Protein AF-A0A2D4P2Q5-F1 (afdb_monomer_lite)

pLDDT: mean 85.0, std 12.97, range [46.69, 97.06]

Foldseek 3Di:
DLVLLQVQVVVQVVQVPPPPDPDGQWWKWKAAPVVRDIDIDSPPDQDDDVDDPPDDRDPLVQLVRRIAIGGSPQDPVCVPVPPAAKDFQKAFFAQDPVVRDGHGPDDPPDPPKDKDQDPDQLVLQSVQLVFFQDQADPVVRDGHCCVRQTQFKWKAAPRSMIITDRDDGDDIDGHNGMIIYGSRYRSDNPSD

Secondary structure (DSSP, 8-state):
-HHHHHHHHHHHHHHHT-TT-SSPPP-EEEEETTT--EEEES----------TT----THHHHHTTEEEEES---TTHHHHS--S-EEEEEEEEEETTTTEEEE--TTT-TT-EEEE-SSHHHHHHHHHHTS--SEETTTTEE---TT-SS-EEEE-TTSEEEEESSPP-EEEEEEEEEEEESSS-S-TT--

Sequence (192 aa):
IYGCAEFGKELEKKNCNNERETKCVKFSFIYNLKTKLCFLLSPSFQLNQTKPENFDYQLANFRENSFVFGSTNIAKDWEKICPMKPIKGAEFGRWNKTTHKCDIMDFEEISGMFRYRVDDRSRCGIRLLDLSAEDYDYQSNKTLSSNGIGNNWANYDSYTRCAIYKSKPDCLFYVKNGYAYTSIGIADPEIY

InterPro domains:
  IPR003298 Apical membrane antigen 1 [PF02430] (18-145)

Radius of gyration: 18.69 Å; chains: 1; bounding box: 49×39×51 Å

Organism: Micrurus surinamensis (NCBI:txid129470)

Structure (mmCIF, N/CA/C/O backbone):
data_AF-A0A2D4P2Q5-F1
#
_entry.id   AF-A0A2D4P2Q5-F1
#
loop_
_atom_site.group_PDB
_atom_site.id
_atom_site.type_symbol
_atom_site.label_atom_id
_atom_site.label_alt_id
_atom_site.label_comp_id
_atom_site.label_asym_id
_atom_site.label_entity_id
_atom_site.label_seq_id
_atom_site.pdbx_PDB_ins_code
_atom_site.Cartn_x
_atom_site.Cartn_y
_atom_site.Cartn_z
_atom_site.occupancy
_atom_site.B_iso_or_equiv
_atom_site.auth_seq_id
_atom_site.auth_comp_id
_atom_site.auth_asym_id
_atom_site.auth_atom_id
_atom_site.pdbx_PDB_model_num
ATOM 1 N N . ILE A 1 1 ? -1.696 -6.399 -14.105 1.00 93.31 1 ILE A N 1
A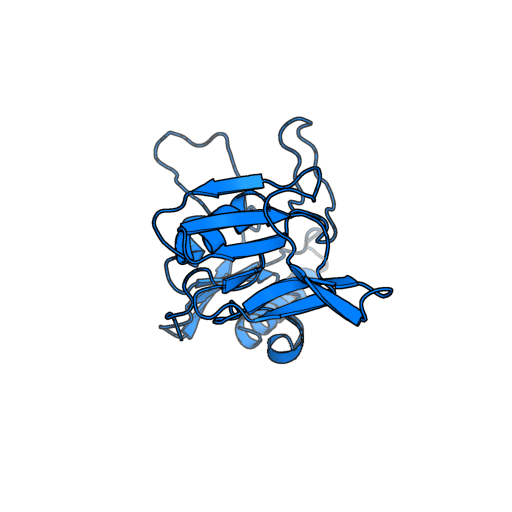TOM 2 C CA . ILE A 1 1 ? -0.566 -6.222 -13.156 1.00 93.31 1 ILE A CA 1
ATOM 3 C C . ILE A 1 1 ? 0.466 -7.329 -13.331 1.00 93.31 1 ILE A C 1
ATOM 5 O O . ILE A 1 1 ? 1.496 -7.027 -13.911 1.00 93.31 1 ILE A O 1
ATOM 9 N N . TYR A 1 2 ? 0.199 -8.587 -12.945 1.00 96.75 2 TYR A N 1
ATOM 10 C CA . TYR A 1 2 ? 1.209 -9.657 -13.050 1.00 96.75 2 TYR A CA 1
ATOM 11 C C . TYR A 1 2 ? 1.814 -9.805 -14.454 1.00 96.75 2 TYR A C 1
ATOM 13 O O . TYR A 1 2 ? 3.028 -9.777 -14.577 1.00 96.75 2 TYR A O 1
ATOM 21 N N . GLY A 1 3 ? 0.999 -9.827 -15.515 1.00 97.06 3 GLY A N 1
ATOM 22 C CA . GLY A 1 3 ? 1.526 -9.896 -16.888 1.00 97.06 3 GLY A CA 1
ATOM 23 C C . GLY A 1 3 ? 2.451 -8.727 -17.274 1.00 97.06 3 GLY A C 1
ATOM 24 O O . GLY A 1 3 ? 3.372 -8.908 -18.058 1.00 97.06 3 GLY A O 1
ATOM 25 N N . CYS A 1 4 ? 2.266 -7.540 -16.684 1.00 96.06 4 CYS A N 1
ATOM 26 C CA . CYS A 1 4 ? 3.162 -6.394 -16.886 1.00 96.06 4 CYS A CA 1
ATOM 27 C C . CYS A 1 4 ? 4.514 -6.618 -16.186 1.00 96.06 4 CYS A C 1
ATOM 29 O O . CYS A 1 4 ? 5.570 -6.390 -16.775 1.00 96.06 4 CYS A O 1
ATOM 31 N N . ALA A 1 5 ? 4.481 -7.136 -14.953 1.00 96.50 5 ALA A N 1
ATOM 32 C CA . ALA A 1 5 ? 5.678 -7.514 -14.207 1.00 96.50 5 ALA A CA 1
ATOM 33 C C . ALA A 1 5 ? 6.444 -8.660 -14.894 1.00 96.50 5 ALA A C 1
ATOM 35 O O . ALA A 1 5 ? 7.661 -8.579 -15.041 1.00 96.50 5 ALA A O 1
ATOM 36 N N . GLU A 1 6 ? 5.728 -9.690 -15.356 1.00 96.62 6 GLU A N 1
ATOM 37 C CA . GLU A 1 6 ? 6.274 -10.840 -16.083 1.00 96.62 6 GLU A CA 1
ATOM 38 C C . GLU A 1 6 ? 6.935 -10.401 -17.392 1.00 96.62 6 GLU A C 1
ATOM 40 O O . GLU A 1 6 ? 8.084 -10.756 -17.642 1.00 96.62 6 GLU A O 1
ATOM 45 N N . PHE A 1 7 ? 6.273 -9.547 -18.178 1.00 95.06 7 PHE A N 1
ATOM 46 C CA . PHE A 1 7 ? 6.853 -8.996 -19.402 1.00 95.06 7 PHE A CA 1
ATOM 47 C C . PHE A 1 7 ? 8.169 -8.251 -19.132 1.00 95.06 7 PHE A C 1
ATOM 49 O O . PHE A 1 7 ? 9.172 -8.509 -19.799 1.00 95.06 7 PHE A O 1
ATOM 56 N N . GLY A 1 8 ? 8.207 -7.387 -18.110 1.00 93.69 8 GLY A N 1
ATOM 57 C CA . GLY A 1 8 ? 9.445 -6.723 -17.696 1.00 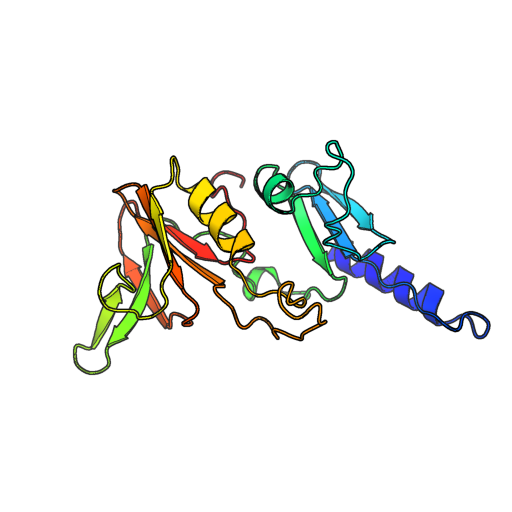93.69 8 GLY A CA 1
ATOM 58 C C . GLY A 1 8 ? 10.525 -7.716 -17.258 1.00 93.69 8 GLY A C 1
ATOM 59 O O . GLY A 1 8 ? 11.681 -7.579 -17.655 1.00 93.69 8 GLY A O 1
ATOM 60 N N . LYS A 1 9 ? 10.154 -8.763 -16.510 1.00 92.56 9 LYS A N 1
ATOM 61 C CA . LYS A 1 9 ? 11.079 -9.811 -16.055 1.00 92.56 9 LYS A CA 1
ATOM 62 C C . LYS A 1 9 ? 11.712 -10.579 -17.214 1.00 92.56 9 LYS A C 1
ATOM 64 O O . LYS A 1 9 ? 12.902 -10.888 -17.159 1.00 92.56 9 LYS A O 1
ATOM 69 N N . GLU A 1 10 ? 10.949 -10.870 -18.263 1.00 92.31 10 GLU A N 1
ATOM 70 C CA . GLU A 1 10 ? 11.466 -11.525 -19.467 1.00 92.31 10 GLU A CA 1
ATOM 71 C C . GLU A 1 10 ? 12.462 -10.639 -20.230 1.00 92.31 10 GLU A C 1
ATOM 73 O O . GLU A 1 10 ? 13.455 -11.144 -20.757 1.00 92.31 10 GLU A O 1
ATOM 78 N N . LEU A 1 11 ? 12.261 -9.316 -20.249 1.00 90.31 11 LEU A N 1
ATOM 79 C CA . LEU A 1 11 ? 13.240 -8.390 -20.828 1.00 90.31 11 LEU A CA 1
ATOM 80 C C . LEU A 1 11 ? 14.533 -8.319 -20.006 1.00 90.31 11 LEU A C 1
ATOM 82 O O . LEU A 1 11 ? 15.614 -8.317 -20.595 1.00 90.31 11 LEU A O 1
ATOM 86 N N . GLU A 1 12 ? 14.445 -8.333 -18.669 1.00 89.00 12 GLU A N 1
ATOM 87 C CA . GLU A 1 12 ? 15.632 -8.426 -17.801 1.00 89.00 12 GLU A CA 1
ATOM 88 C C . GLU A 1 12 ? 16.446 -9.691 -18.092 1.00 89.00 12 GLU A C 1
ATOM 90 O O . GLU A 1 12 ? 17.666 -9.646 -18.166 1.00 89.00 12 GLU A O 1
ATOM 95 N N . LYS A 1 13 ? 15.795 -10.845 -18.283 1.00 87.00 13 LYS A N 1
ATOM 96 C CA . LYS A 1 13 ? 16.516 -12.090 -18.600 1.00 87.00 13 LYS A CA 1
ATOM 97 C C . LYS A 1 13 ? 17.302 -11.969 -19.905 1.00 87.00 13 LYS A C 1
ATOM 99 O O . LYS A 1 13 ? 18.427 -12.447 -19.988 1.00 87.00 13 LYS A O 1
ATOM 104 N N . LYS A 1 14 ? 16.721 -11.324 -20.919 1.00 84.62 14 LYS A N 1
ATOM 105 C CA . LYS A 1 14 ? 17.364 -11.150 -22.228 1.00 84.62 14 LYS A CA 1
ATOM 106 C C . LYS A 1 14 ? 18.558 -10.199 -22.171 1.00 84.62 14 LYS A C 1
ATOM 108 O O . LYS A 1 14 ? 19.570 -10.498 -22.793 1.00 84.62 14 LYS A O 1
ATOM 113 N N . ASN A 1 15 ? 18.459 -9.092 -21.431 1.00 79.94 15 ASN A N 1
ATOM 114 C CA . ASN A 1 15 ? 19.568 -8.137 -21.318 1.00 79.94 15 ASN A CA 1
ATOM 115 C C . ASN A 1 15 ? 20.702 -8.647 -20.406 1.00 79.94 15 ASN A C 1
ATOM 117 O O . ASN A 1 15 ? 21.868 -8.410 -20.687 1.00 79.94 15 ASN A O 1
ATOM 121 N N . CYS A 1 16 ? 20.384 -9.445 -19.383 1.00 73.44 16 CYS A N 1
ATOM 122 C CA . CYS A 1 16 ? 21.373 -10.025 -18.473 1.00 73.44 16 CYS A CA 1
ATOM 123 C C . CYS A 1 16 ? 22.209 -11.164 -19.076 1.00 73.44 16 CYS A C 1
ATOM 125 O O . CYS A 1 16 ? 23.210 -11.552 -18.480 1.00 73.44 16 CYS A O 1
ATOM 127 N N . ASN A 1 17 ? 21.795 -11.729 -20.213 1.00 63.69 17 ASN A N 1
ATOM 128 C CA . ASN A 1 17 ? 22.431 -12.901 -20.822 1.00 63.69 17 ASN A CA 1
ATOM 129 C C . ASN A 1 17 ? 23.464 -12.549 -21.906 1.00 63.69 17 ASN A C 1
ATOM 131 O O . ASN A 1 17 ? 24.026 -13.448 -22.529 1.00 63.69 17 ASN A O 1
ATOM 135 N N . ASN A 1 18 ? 23.732 -11.263 -22.144 1.00 60.22 18 ASN A N 1
ATOM 136 C CA . ASN A 1 18 ? 24.793 -10.845 -23.052 1.00 60.22 18 ASN A CA 1
ATOM 137 C C . ASN A 1 18 ? 26.123 -10.793 -22.292 1.00 60.22 18 ASN A C 1
ATOM 139 O O . ASN A 1 18 ? 26.359 -9.870 -21.520 1.00 60.22 18 ASN A O 1
ATOM 143 N N . GLU A 1 19 ? 27.036 -11.727 -22.576 1.00 55.25 19 GLU A N 1
ATOM 144 C CA . GLU A 1 19 ? 28.400 -11.816 -22.005 1.00 55.25 19 GLU A CA 1
ATOM 145 C C . GLU A 1 19 ? 29.250 -10.531 -22.157 1.00 55.25 19 GLU A C 1
ATOM 147 O O . GLU A 1 19 ? 30.336 -10.420 -21.592 1.00 55.25 19 GLU A O 1
ATOM 152 N N . ARG A 1 20 ? 28.767 -9.545 -22.925 1.00 56.88 20 ARG A N 1
ATOM 153 C CA . ARG A 1 20 ? 29.406 -8.242 -23.164 1.00 56.88 20 ARG A CA 1
ATOM 154 C C . ARG A 1 20 ? 28.879 -7.111 -22.274 1.00 56.88 20 ARG A C 1
ATOM 156 O O . ARG A 1 20 ? 29.528 -6.070 -22.203 1.00 56.88 20 ARG A O 1
ATOM 163 N N . GLU A 1 21 ? 27.737 -7.278 -21.607 1.00 56.12 21 GLU A N 1
ATOM 164 C CA . GLU A 1 21 ? 27.143 -6.247 -20.750 1.00 56.12 21 GLU A CA 1
ATOM 165 C C . GLU A 1 21 ? 27.419 -6.552 -19.275 1.00 56.12 21 GLU A C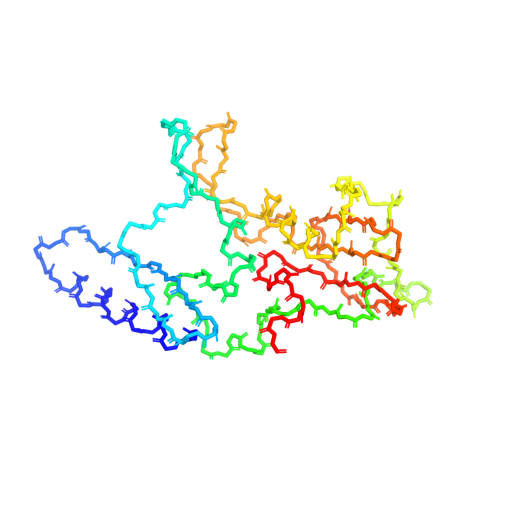 1
ATOM 167 O O . GLU A 1 21 ? 26.842 -7.447 -18.669 1.00 56.12 21 GLU A O 1
ATOM 172 N N . THR A 1 22 ? 28.291 -5.761 -18.652 1.00 54.66 22 THR A N 1
ATOM 173 C CA . THR A 1 22 ? 28.625 -5.881 -17.221 1.00 54.66 22 THR A CA 1
ATOM 174 C C . THR A 1 22 ? 27.498 -5.423 -16.284 1.00 54.66 22 THR A C 1
ATOM 176 O O . THR A 1 22 ? 27.665 -5.466 -15.064 1.00 54.66 22 THR A O 1
ATOM 179 N N . LYS A 1 23 ? 26.350 -4.964 -16.813 1.00 64.94 23 LYS A N 1
ATOM 180 C CA . LYS A 1 23 ? 25.231 -4.425 -16.025 1.00 64.94 23 LYS A CA 1
ATOM 181 C C . LYS A 1 23 ? 23.870 -4.810 -16.608 1.00 64.94 23 LYS A C 1
ATOM 183 O O . LYS A 1 23 ? 23.432 -4.258 -17.608 1.00 64.94 23 LYS A O 1
ATOM 188 N N . CYS A 1 24 ? 23.168 -5.681 -15.892 1.00 76.94 24 CYS A N 1
ATOM 189 C CA . CYS A 1 24 ? 21.746 -5.948 -16.079 1.00 76.94 24 CYS A CA 1
ATOM 190 C C . CYS A 1 24 ? 20.897 -4.685 -15.882 1.00 76.94 24 CYS A C 1
ATOM 192 O O . CYS A 1 24 ? 20.903 -4.107 -14.790 1.00 76.94 24 CYS A O 1
ATOM 194 N N . VAL A 1 25 ? 20.086 -4.313 -16.874 1.00 82.56 25 VAL A N 1
ATOM 195 C CA . VAL A 1 25 ? 19.057 -3.281 -16.677 1.00 82.56 25 VAL A CA 1
ATOM 196 C C . VAL A 1 25 ? 17.852 -3.921 -15.995 1.00 82.56 25 VAL A C 1
ATOM 198 O O . VAL A 1 25 ? 17.239 -4.844 -16.533 1.00 82.56 25 VAL A O 1
ATOM 201 N N . LYS A 1 26 ? 17.523 -3.432 -14.798 1.00 86.75 26 LYS A N 1
ATOM 202 C CA . LYS A 1 26 ? 16.309 -3.795 -14.062 1.00 86.75 26 LYS A CA 1
ATOM 203 C C . LYS A 1 26 ? 15.177 -2.857 -14.434 1.00 86.75 26 LYS A C 1
ATOM 205 O O . LYS A 1 26 ? 15.388 -1.651 -14.519 1.00 86.75 26 LYS A O 1
ATOM 210 N N . PHE A 1 27 ? 13.988 -3.416 -14.616 1.00 91.19 27 PHE A N 1
ATOM 211 C CA . PHE A 1 27 ? 12.805 -2.634 -14.942 1.00 91.19 27 PHE A CA 1
ATOM 212 C C . PHE A 1 27 ? 11.906 -2.495 -13.713 1.00 91.19 27 PHE A C 1
ATOM 214 O O . PHE A 1 27 ? 11.768 -3.404 -12.891 1.00 91.19 27 PHE A O 1
ATOM 221 N N . SER A 1 28 ? 11.254 -1.347 -13.607 1.00 93.00 28 SER A N 1
ATOM 222 C CA . SER A 1 28 ? 10.001 -1.203 -12.868 1.00 93.00 28 SER A CA 1
ATOM 223 C C . SER A 1 28 ? 8.867 -1.000 -13.865 1.00 93.00 28 SER A C 1
ATOM 225 O O . SER A 1 28 ? 9.093 -0.883 -15.073 1.00 93.00 28 SER A O 1
ATOM 227 N N . PHE A 1 29 ? 7.630 -1.004 -13.387 1.00 93.06 29 PHE A N 1
ATOM 228 C CA . PHE A 1 29 ? 6.483 -0.778 -14.245 1.00 93.06 29 PHE A CA 1
ATOM 229 C C . PHE A 1 29 ? 5.465 0.157 -13.610 1.00 93.06 29 PHE A C 1
ATOM 231 O O . PHE A 1 29 ? 5.328 0.237 -12.388 1.00 93.06 29 PHE A O 1
ATOM 238 N N . ILE A 1 30 ? 4.709 0.815 -14.482 1.00 92.12 30 ILE A N 1
ATOM 239 C CA . ILE A 1 30 ? 3.461 1.492 -14.163 1.00 92.12 30 ILE A CA 1
ATOM 240 C C . ILE A 1 30 ? 2.358 0.808 -14.965 1.00 92.12 30 ILE A C 1
ATOM 242 O O . ILE A 1 30 ? 2.458 0.646 -16.179 1.00 92.12 30 ILE A O 1
ATOM 246 N N . TYR A 1 31 ? 1.292 0.399 -14.292 1.00 91.81 31 TYR A N 1
ATOM 247 C CA . TYR A 1 31 ? 0.130 -0.224 -14.910 1.00 91.81 31 TYR A CA 1
ATOM 248 C C . TYR A 1 31 ? -1.110 0.625 -14.664 1.00 91.81 31 TYR A C 1
ATOM 250 O O . TYR A 1 31 ? -1.456 0.896 -13.517 1.00 91.81 31 TYR A O 1
ATOM 258 N N . ASN A 1 32 ? -1.802 1.029 -15.726 1.00 89.69 32 ASN A N 1
ATOM 259 C CA . ASN A 1 32 ? -3.056 1.762 -15.603 1.00 89.69 32 ASN A CA 1
ATOM 260 C C . ASN A 1 32 ? -4.227 0.778 -15.450 1.00 89.69 32 ASN A C 1
ATOM 262 O O . ASN A 1 32 ? -4.508 -0.021 -16.348 1.00 89.69 32 ASN A O 1
ATOM 266 N N . LEU A 1 33 ? -4.936 0.839 -14.320 1.00 86.19 33 LEU A N 1
ATOM 267 C CA . LEU A 1 33 ? -6.052 -0.063 -14.025 1.00 86.19 33 LEU A CA 1
ATOM 268 C C . LEU A 1 33 ? -7.252 0.139 -14.958 1.00 86.19 33 LEU A C 1
ATOM 270 O O . LEU A 1 33 ? -7.978 -0.829 -15.193 1.00 86.19 33 LEU A O 1
ATOM 274 N N . LYS A 1 34 ? -7.452 1.346 -15.501 1.00 86.56 34 LYS A N 1
ATOM 275 C CA . LYS A 1 34 ? -8.575 1.697 -16.384 1.00 86.56 34 LYS A CA 1
ATOM 276 C C . LYS A 1 34 ? -8.298 1.294 -17.831 1.00 86.56 34 LYS A C 1
ATOM 278 O O . LYS A 1 34 ? -9.041 0.496 -18.391 1.00 86.56 34 LYS A O 1
ATOM 283 N N . THR A 1 35 ? -7.203 1.782 -18.416 1.00 90.69 35 THR A N 1
ATOM 284 C CA . THR A 1 35 ? -6.860 1.542 -19.833 1.00 90.69 35 THR A CA 1
ATOM 285 C C . THR A 1 35 ? -6.191 0.194 -20.081 1.00 90.69 35 THR A C 1
ATOM 287 O O . THR A 1 35 ? -6.045 -0.210 -21.230 1.00 90.69 35 THR A O 1
ATOM 290 N N . LYS A 1 36 ? -5.772 -0.504 -19.015 1.00 91.94 36 LYS A N 1
ATOM 291 C CA . LYS A 1 36 ? -5.027 -1.774 -19.071 1.00 91.94 36 LYS A CA 1
ATOM 292 C C . LYS A 1 36 ? -3.666 -1.661 -19.773 1.00 91.94 36 LYS A C 1
ATOM 294 O O . LYS A 1 36 ? -3.077 -2.674 -20.143 1.00 91.94 36 LYS A O 1
ATOM 299 N N . LEU A 1 37 ? -3.142 -0.441 -19.917 1.00 93.81 37 LEU A N 1
ATOM 300 C CA . LEU A 1 37 ? -1.816 -0.192 -20.477 1.00 93.81 37 LEU A CA 1
ATOM 301 C C . LEU A 1 37 ? -0.717 -0.463 -19.442 1.00 93.81 37 LEU A C 1
ATOM 303 O O . LEU A 1 37 ? -0.829 -0.087 -18.272 1.00 93.81 37 LEU A O 1
ATOM 307 N N . CYS A 1 38 ? 0.351 -1.107 -19.907 1.00 94.81 38 CYS A N 1
ATOM 308 C CA . CYS A 1 38 ? 1.563 -1.413 -19.156 1.00 94.81 38 CYS A CA 1
ATOM 309 C C . CYS A 1 38 ? 2.716 -0.568 -19.698 1.00 94.81 38 CYS A C 1
ATOM 311 O O . CYS A 1 38 ? 3.017 -0.622 -20.889 1.00 94.81 38 CYS A O 1
ATOM 313 N N . PHE A 1 39 ? 3.371 0.178 -18.817 1.00 92.88 39 PHE A N 1
ATOM 314 C CA . PHE A 1 39 ? 4.549 0.975 -19.124 1.00 92.88 39 PHE A CA 1
ATOM 315 C C . PHE A 1 39 ? 5.729 0.397 -18.356 1.00 92.88 39 PHE A C 1
ATOM 317 O O . PHE A 1 39 ? 5.675 0.300 -17.131 1.00 92.88 39 PHE A O 1
ATOM 324 N N . LEU A 1 40 ? 6.789 0.017 -19.065 1.00 93.25 40 LEU A N 1
ATOM 325 C CA . LEU A 1 40 ? 8.048 -0.380 -18.444 1.00 93.25 40 LEU A CA 1
ATOM 326 C C . LEU A 1 40 ? 8.964 0.831 -18.318 1.00 93.25 40 LEU A C 1
ATOM 328 O O . LEU A 1 40 ? 9.120 1.606 -19.260 1.00 93.25 40 LEU A O 1
ATOM 332 N N . LEU A 1 41 ? 9.587 0.968 -17.156 1.00 89.94 41 LEU A N 1
ATOM 333 C CA . LEU A 1 41 ? 10.499 2.055 -16.846 1.00 89.94 41 LEU A CA 1
ATOM 334 C C . LEU A 1 41 ? 11.916 1.496 -16.799 1.00 89.94 41 LEU A C 1
ATOM 336 O O . LEU A 1 41 ? 12.237 0.651 -15.963 1.00 89.94 41 LEU A O 1
ATOM 340 N N . SER A 1 42 ? 12.754 1.961 -17.725 1.00 80.81 42 SER A N 1
ATOM 341 C CA . SER A 1 42 ? 14.184 1.651 -17.737 1.00 80.81 42 SER A CA 1
ATOM 342 C C . SER A 1 42 ? 14.965 2.400 -16.649 1.00 80.81 42 SER A C 1
ATOM 344 O O . SER A 1 42 ? 15.807 1.764 -16.017 1.00 80.81 42 SER A O 1
ATOM 346 N N . PRO A 1 43 ? 14.732 3.702 -16.377 1.00 81.19 43 PRO A N 1
ATOM 347 C CA . PRO A 1 43 ? 15.240 4.298 -15.152 1.00 81.19 43 PRO A CA 1
ATOM 348 C C . PRO A 1 43 ? 14.384 3.822 -13.976 1.00 81.19 43 PRO A C 1
ATOM 350 O O . PRO A 1 43 ? 13.198 4.129 -13.888 1.00 81.19 43 PRO A O 1
ATOM 353 N N . SER A 1 44 ? 15.000 3.095 -13.046 1.00 79.44 44 SER A N 1
ATOM 354 C CA . SER A 1 44 ? 14.351 2.641 -11.811 1.00 79.44 44 SER A CA 1
ATOM 355 C C . SER A 1 44 ? 14.465 3.652 -10.661 1.00 79.44 44 SER A C 1
ATOM 357 O O . SER A 1 44 ? 14.115 3.330 -9.525 1.00 79.44 44 SER A O 1
ATOM 359 N N . PHE A 1 45 ? 14.981 4.857 -10.931 1.00 80.12 45 PHE A N 1
ATOM 360 C CA . PHE A 1 45 ? 15.073 5.940 -9.953 1.00 80.12 45 PHE A CA 1
ATOM 361 C C . PHE A 1 45 ? 13.671 6.441 -9.600 1.00 80.12 45 PHE A C 1
ATOM 363 O O . PHE A 1 45 ? 12.890 6.786 -10.481 1.00 80.12 45 PHE A O 1
ATOM 370 N N . GLN A 1 46 ? 13.357 6.478 -8.308 1.00 79.81 46 GLN A N 1
ATOM 371 C CA . GLN A 1 46 ? 12.030 6.865 -7.813 1.00 79.81 46 GLN A CA 1
ATOM 372 C C . GLN A 1 46 ? 12.015 8.270 -7.207 1.00 79.81 46 GLN A C 1
ATOM 374 O O . GLN A 1 46 ? 10.970 8.912 -7.161 1.00 79.81 46 GLN A O 1
ATOM 379 N N . LEU A 1 47 ? 13.178 8.761 -6.780 1.00 75.88 47 LEU A N 1
ATOM 380 C CA . LEU A 1 47 ? 13.334 10.047 -6.124 1.00 75.88 47 LEU A CA 1
ATOM 381 C C . LEU A 1 47 ? 14.600 10.734 -6.639 1.00 75.88 47 LEU A C 1
ATOM 383 O O . LEU A 1 47 ? 15.671 10.135 -6.689 1.00 75.88 47 LEU A O 1
ATOM 387 N N . ASN A 1 48 ? 14.460 12.003 -7.006 1.00 71.69 48 ASN A N 1
ATOM 388 C CA . ASN A 1 48 ? 15.564 12.920 -7.252 1.00 71.69 48 ASN A CA 1
ATOM 389 C C . ASN A 1 48 ? 15.130 14.288 -6.715 1.00 71.69 48 ASN A C 1
ATOM 391 O O . ASN A 1 48 ? 14.099 14.797 -7.152 1.00 71.69 48 ASN A O 1
ATOM 395 N N . GLN A 1 49 ? 15.853 14.837 -5.738 1.00 63.19 49 GLN A N 1
ATOM 396 C CA . GLN A 1 49 ? 15.447 16.055 -5.028 1.00 63.19 49 GLN A CA 1
ATOM 397 C C . GLN A 1 49 ? 16.149 17.328 -5.519 1.00 63.19 49 GLN A C 1
ATOM 399 O O . GLN A 1 49 ? 15.691 18.419 -5.207 1.00 63.19 49 GLN A O 1
ATOM 404 N N . THR A 1 50 ? 17.185 17.233 -6.360 1.00 62.25 50 THR A N 1
ATOM 405 C CA . THR A 1 50 ? 17.833 18.408 -6.985 1.00 62.25 50 THR A CA 1
ATOM 406 C C . THR A 1 50 ? 17.037 18.966 -8.169 1.00 62.25 50 THR A C 1
ATOM 408 O O . THR A 1 50 ? 17.593 19.539 -9.106 1.00 62.25 50 THR A O 1
ATOM 411 N N . LYS A 1 51 ? 15.716 18.768 -8.164 1.00 55.56 51 LYS A N 1
ATOM 412 C CA . LYS A 1 51 ? 14.845 19.157 -9.268 1.00 55.56 51 LYS A CA 1
ATOM 413 C C . LYS A 1 51 ? 14.863 20.681 -9.446 1.00 55.56 51 LYS A C 1
ATOM 415 O O . LYS A 1 51 ? 14.713 21.398 -8.458 1.00 55.56 51 LYS A O 1
ATOM 420 N N . PRO A 1 52 ? 14.961 21.192 -10.685 1.00 54.72 52 PRO A N 1
ATOM 421 C CA . PRO A 1 52 ? 14.471 22.533 -10.975 1.00 54.72 52 PRO A CA 1
ATOM 422 C C . PRO A 1 52 ? 12.964 22.584 -10.666 1.00 54.72 52 PRO A C 1
ATOM 424 O O . PRO A 1 52 ? 12.279 21.570 -10.818 1.00 54.72 52 PRO A O 1
ATOM 427 N N . GLU A 1 53 ? 12.456 23.748 -10.251 1.00 49.59 53 GLU A N 1
ATOM 428 C CA . GLU A 1 53 ? 11.108 23.997 -9.685 1.00 49.59 53 GLU A CA 1
ATOM 429 C C . GLU A 1 53 ? 9.912 23.406 -10.473 1.00 49.59 53 GLU A C 1
ATOM 431 O O . GLU A 1 53 ? 8.812 23.306 -9.943 1.00 49.59 53 GLU A O 1
ATOM 436 N N . ASN A 1 54 ? 10.123 22.943 -11.710 1.00 49.28 54 ASN A N 1
ATOM 437 C CA . ASN A 1 54 ? 9.097 22.459 -12.636 1.00 49.28 54 ASN A CA 1
ATOM 438 C C . ASN A 1 54 ? 9.036 20.928 -12.829 1.00 49.28 54 ASN A C 1
ATOM 440 O O . ASN A 1 54 ? 8.331 20.469 -13.727 1.00 49.28 54 ASN A O 1
ATOM 444 N N . PHE A 1 55 ? 9.769 20.114 -12.059 1.00 46.69 55 PHE A N 1
ATOM 445 C CA . PHE A 1 55 ? 9.814 18.656 -12.281 1.00 46.69 55 PHE A CA 1
ATOM 446 C C . PHE A 1 55 ? 9.109 17.843 -11.180 1.00 46.69 55 PHE A C 1
ATOM 448 O O . PHE A 1 55 ? 9.745 17.166 -10.380 1.00 46.69 55 PHE A O 1
ATOM 455 N N . ASP A 1 56 ? 7.778 17.846 -11.124 1.00 49.53 56 ASP A N 1
ATOM 456 C CA . ASP A 1 56 ? 7.033 17.189 -10.038 1.00 49.53 56 ASP A CA 1
ATOM 457 C C . ASP A 1 56 ? 6.783 15.673 -10.239 1.00 49.53 56 ASP A C 1
ATOM 459 O O . ASP A 1 56 ? 5.674 15.206 -10.481 1.00 49.53 56 ASP A O 1
ATOM 463 N N . TYR A 1 57 ? 7.837 14.853 -10.160 1.00 51.84 57 TYR A N 1
ATOM 464 C CA . TYR A 1 57 ? 7.689 13.400 -9.966 1.00 51.84 57 TYR A CA 1
ATOM 465 C C . TYR A 1 57 ? 7.343 13.087 -8.499 1.00 51.84 57 TYR A C 1
ATOM 467 O O . TYR A 1 57 ? 8.260 12.932 -7.689 1.00 51.84 57 TYR A O 1
ATOM 475 N N . GLN A 1 58 ? 6.053 13.031 -8.160 1.00 59.28 58 GLN A N 1
ATOM 476 C CA . GLN A 1 58 ? 5.542 12.542 -6.874 1.00 59.28 58 GLN A CA 1
ATOM 477 C C . GLN A 1 58 ? 4.740 11.253 -7.083 1.00 59.28 58 GLN A C 1
ATOM 479 O O . GLN A 1 58 ? 3.769 11.222 -7.838 1.00 59.28 58 GLN A O 1
ATOM 484 N N . LEU A 1 59 ? 5.129 10.179 -6.387 1.00 61.03 59 LEU A N 1
ATOM 485 C CA . LEU A 1 59 ? 4.427 8.886 -6.404 1.00 61.03 59 LEU A CA 1
ATOM 486 C C . LEU A 1 59 ? 2.949 9.011 -5.979 1.00 61.03 59 LEU A C 1
ATOM 488 O O . LEU A 1 59 ? 2.102 8.264 -6.474 1.00 61.03 59 LEU A O 1
ATOM 492 N N . ALA A 1 60 ? 2.631 9.999 -5.137 1.00 57.38 60 ALA A N 1
ATOM 493 C CA . ALA A 1 60 ? 1.273 10.378 -4.751 1.00 57.38 60 ALA A CA 1
ATOM 494 C C . ALA A 1 60 ? 0.349 10.629 -5.962 1.00 57.38 60 ALA A C 1
ATOM 496 O O . ALA A 1 60 ? -0.777 10.125 -5.986 1.00 57.38 60 ALA A O 1
ATOM 497 N N . ASN A 1 61 ? 0.855 11.282 -7.018 1.00 59.44 61 ASN A N 1
ATOM 498 C CA . ASN A 1 61 ? 0.084 11.609 -8.225 1.00 59.44 61 ASN A CA 1
ATOM 499 C C . ASN A 1 61 ? -0.357 10.351 -9.002 1.00 59.44 61 ASN A C 1
ATOM 501 O O . ASN A 1 61 ? -1.359 10.370 -9.719 1.00 59.44 61 ASN A O 1
ATOM 505 N N . PHE A 1 62 ? 0.349 9.223 -8.851 1.00 60.94 62 PHE A N 1
ATOM 506 C CA . PHE A 1 62 ? -0.034 7.957 -9.485 1.00 60.94 62 PHE A CA 1
ATOM 507 C C . PHE A 1 62 ? -1.175 7.248 -8.742 1.00 60.94 62 PHE A C 1
ATOM 509 O O . PHE A 1 62 ? -2.029 6.631 -9.387 1.00 60.94 62 PHE A O 1
ATOM 516 N N . ARG A 1 63 ? -1.235 7.363 -7.405 1.00 63.34 63 ARG A N 1
ATOM 517 C CA . ARG A 1 63 ? -2.301 6.749 -6.593 1.00 63.34 63 ARG A CA 1
ATOM 518 C C . ARG A 1 63 ? -3.669 7.375 -6.836 1.00 63.34 63 ARG A C 1
ATOM 520 O O . ARG A 1 63 ? -4.663 6.656 -6.796 1.00 63.34 63 ARG A O 1
ATOM 527 N N . GLU A 1 64 ? -3.713 8.673 -7.121 1.00 63.84 64 GLU A N 1
ATOM 528 C CA . GLU A 1 64 ? -4.956 9.384 -7.456 1.00 63.84 64 GLU A CA 1
ATOM 529 C C . GLU A 1 64 ? -5.545 8.934 -8.807 1.00 63.84 64 GLU A C 1
ATOM 531 O O . GLU A 1 64 ? -6.755 8.961 -9.009 1.00 63.84 64 GLU A O 1
ATOM 536 N N . ASN A 1 65 ? -4.708 8.443 -9.728 1.00 65.12 65 ASN A N 1
ATOM 537 C CA . ASN A 1 65 ? -5.071 8.262 -11.136 1.00 65.12 65 ASN A CA 1
ATOM 538 C C . ASN A 1 65 ? -5.247 6.797 -11.573 1.00 65.12 65 ASN A C 1
ATOM 540 O O . ASN A 1 65 ? -5.131 6.470 -12.756 1.00 65.12 65 ASN A O 1
ATOM 544 N N . SER A 1 66 ? -5.547 5.893 -10.635 1.00 78.19 66 SER A N 1
ATOM 545 C CA . SER A 1 66 ? -5.748 4.462 -10.928 1.00 78.19 66 SER A CA 1
ATOM 546 C C . SER A 1 66 ? -4.506 3.767 -11.515 1.00 78.19 66 SER A C 1
ATOM 548 O O . SER A 1 66 ? -4.634 2.773 -12.236 1.00 78.19 66 SER A O 1
ATOM 550 N N . PHE A 1 67 ? -3.303 4.271 -11.232 1.00 86.50 67 PHE A N 1
ATOM 551 C CA . PHE A 1 67 ? -2.057 3.621 -11.624 1.00 86.50 67 PHE A CA 1
ATOM 552 C C . PHE A 1 67 ? -1.514 2.740 -10.497 1.00 86.50 67 PHE A C 1
ATOM 554 O O . PHE A 1 67 ? -1.650 3.040 -9.314 1.00 86.50 67 PHE A O 1
ATOM 561 N N . VAL A 1 68 ? -0.856 1.651 -10.884 1.00 89.38 68 VAL A N 1
ATOM 562 C CA . VAL A 1 68 ? -0.112 0.761 -9.993 1.00 89.38 68 VAL A CA 1
ATOM 563 C C . VAL A 1 68 ? 1.350 0.805 -10.391 1.00 89.38 68 VAL A C 1
ATOM 565 O O . VAL A 1 68 ? 1.690 0.449 -11.517 1.00 89.38 68 VAL A O 1
ATOM 568 N N . PHE A 1 69 ? 2.199 1.227 -9.463 1.00 90.44 69 PHE A N 1
ATOM 569 C CA . PHE A 1 69 ? 3.647 1.137 -9.592 1.00 90.44 69 PHE A CA 1
ATOM 570 C C . PHE A 1 69 ? 4.143 -0.171 -8.965 1.00 90.44 69 PHE A C 1
ATOM 572 O O . PHE A 1 69 ? 3.641 -0.585 -7.919 1.00 90.44 69 PHE A O 1
ATOM 579 N N . GLY A 1 70 ? 5.127 -0.822 -9.580 1.00 91.69 70 GLY A N 1
ATOM 580 C CA . GLY A 1 70 ? 5.717 -2.040 -9.030 1.00 91.69 70 GLY A CA 1
ATOM 581 C C . GLY A 1 70 ? 7.069 -2.398 -9.638 1.00 91.69 70 GLY A C 1
ATOM 582 O O . GLY A 1 70 ? 7.455 -1.902 -10.695 1.00 91.69 70 GLY A O 1
ATOM 583 N N . SER A 1 71 ? 7.798 -3.284 -8.961 1.00 93.56 71 SER A N 1
ATOM 584 C CA . SER A 1 71 ? 8.994 -3.932 -9.514 1.00 93.56 71 SER A CA 1
ATOM 585 C C . SER A 1 71 ? 8.608 -5.128 -10.389 1.00 93.56 71 SER A C 1
ATOM 587 O O . SER A 1 71 ? 7.482 -5.603 -10.334 1.00 93.56 71 SER A O 1
ATOM 589 N N . THR A 1 72 ? 9.540 -5.700 -11.145 1.00 94.06 72 THR A N 1
ATOM 590 C CA . THR A 1 72 ? 9.305 -6.958 -11.887 1.00 94.06 72 THR A CA 1
ATOM 591 C C . THR A 1 72 ? 9.173 -8.203 -10.995 1.00 94.06 72 THR A C 1
ATOM 593 O O . THR A 1 72 ? 8.908 -9.291 -11.500 1.00 94.06 72 THR A O 1
ATOM 596 N N . ASN A 1 73 ? 9.318 -8.078 -9.669 1.00 93.69 73 ASN A N 1
ATOM 597 C CA . ASN A 1 73 ? 9.270 -9.192 -8.712 1.00 93.69 73 ASN A CA 1
ATOM 598 C C . ASN A 1 73 ? 7.885 -9.369 -8.054 1.00 93.69 73 ASN A C 1
ATOM 600 O O . ASN A 1 73 ? 7.792 -9.742 -6.886 1.00 93.69 73 ASN A O 1
ATOM 604 N N . ILE A 1 74 ? 6.800 -9.089 -8.779 1.00 95.06 74 ILE A N 1
ATOM 605 C CA . ILE A 1 74 ? 5.436 -9.302 -8.275 1.00 95.06 74 ILE A CA 1
ATOM 606 C C . ILE A 1 74 ? 5.117 -10.799 -8.230 1.00 95.06 74 ILE A C 1
ATOM 608 O O . ILE A 1 74 ? 5.330 -11.520 -9.205 1.00 95.06 74 ILE A O 1
ATOM 612 N N . ALA A 1 75 ? 4.568 -11.261 -7.108 1.00 94.88 75 ALA A N 1
ATOM 613 C CA . ALA A 1 75 ? 4.104 -12.635 -6.958 1.00 94.88 75 ALA A CA 1
ATOM 614 C C . ALA A 1 75 ? 2.942 -12.944 -7.917 1.00 94.88 75 ALA A C 1
ATOM 616 O O . ALA A 1 75 ? 2.078 -12.101 -8.160 1.00 94.88 75 ALA A O 1
ATOM 617 N N . LYS A 1 76 ? 2.882 -14.171 -8.443 1.00 96.06 76 LYS A N 1
ATOM 618 C CA . LYS A 1 76 ? 1.814 -14.587 -9.370 1.00 96.06 76 LYS A CA 1
ATOM 619 C C . LYS A 1 76 ? 0.426 -14.513 -8.737 1.00 96.06 76 LYS A C 1
ATOM 621 O O . LYS A 1 76 ? -0.544 -14.165 -9.400 1.00 96.06 76 LYS A O 1
ATOM 626 N N . ASP A 1 77 ? 0.355 -14.794 -7.447 1.00 96.12 77 ASP A N 1
ATOM 627 C CA . ASP A 1 77 ? -0.830 -14.777 -6.600 1.00 96.12 77 ASP A CA 1
ATOM 628 C C . ASP A 1 77 ? -0.966 -13.481 -5.781 1.00 96.12 77 ASP A C 1
ATOM 630 O O . ASP A 1 77 ? -1.641 -13.478 -4.751 1.00 96.12 77 ASP A O 1
ATOM 634 N N . TRP A 1 78 ? -0.384 -12.364 -6.247 1.00 94.44 78 TRP A N 1
ATOM 635 C CA . TRP A 1 78 ? -0.470 -11.045 -5.593 1.00 94.44 78 TRP A CA 1
ATOM 636 C C . TRP A 1 78 ? -1.900 -10.651 -5.197 1.00 94.44 78 TRP A C 1
ATOM 638 O O . TRP A 1 78 ? -2.092 -10.028 -4.160 1.00 94.44 78 TRP A O 1
ATOM 648 N N . GLU A 1 79 ? -2.911 -11.050 -5.974 1.00 92.31 79 GLU A N 1
ATOM 649 C CA . GLU A 1 79 ? -4.327 -10.776 -5.683 1.00 92.31 79 GLU A CA 1
ATOM 650 C C . GLU A 1 79 ? -4.795 -11.370 -4.349 1.00 92.31 79 GLU A C 1
ATOM 652 O O . GLU A 1 79 ? -5.718 -10.844 -3.733 1.00 92.31 79 GLU A O 1
ATOM 657 N N . LYS A 1 80 ? -4.162 -12.460 -3.903 1.00 93.50 80 LYS A N 1
ATOM 658 C CA . LYS A 1 80 ? -4.489 -13.157 -2.654 1.00 93.50 80 LYS A CA 1
ATOM 659 C C . LYS A 1 80 ? -3.626 -12.701 -1.483 1.00 93.50 80 LYS A C 1
ATOM 661 O O . LYS A 1 80 ? -4.085 -12.753 -0.347 1.00 93.50 80 LYS A O 1
ATOM 666 N N . ILE A 1 81 ? -2.382 -12.299 -1.748 1.00 94.50 81 ILE A N 1
ATOM 667 C CA . ILE A 1 81 ? -1.383 -12.055 -0.696 1.00 94.50 81 ILE A CA 1
ATOM 668 C C . ILE A 1 81 ? -1.083 -10.569 -0.455 1.00 94.50 81 ILE A C 1
ATOM 670 O O . ILE A 1 81 ? -0.566 -10.223 0.606 1.00 94.50 81 ILE A O 1
ATOM 674 N N . CYS A 1 82 ? -1.392 -9.681 -1.406 1.00 93.25 82 CYS A N 1
ATOM 675 C CA . CYS A 1 82 ? -1.104 -8.251 -1.299 1.00 93.25 82 CYS A CA 1
ATOM 676 C C . CYS A 1 82 ? -2.372 -7.440 -0.962 1.00 93.25 82 CYS A C 1
ATOM 67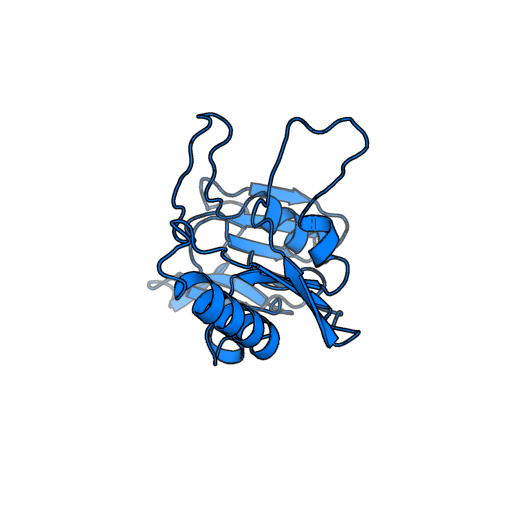8 O O . CYS A 1 82 ? -3.401 -7.600 -1.622 1.00 93.25 82 CYS A O 1
ATOM 680 N N . PRO A 1 83 ? -2.308 -6.505 0.006 1.00 93.12 83 PRO A N 1
ATOM 681 C CA . PRO A 1 83 ? -3.455 -5.707 0.446 1.00 93.12 83 PRO A CA 1
ATOM 682 C C . PRO A 1 83 ? -3.741 -4.541 -0.514 1.00 93.12 83 PRO A C 1
ATOM 684 O O . PRO A 1 83 ? -3.510 -3.375 -0.200 1.00 93.12 83 PRO A O 1
ATOM 687 N N . MET A 1 84 ? -4.231 -4.858 -1.713 1.00 89.94 84 MET A N 1
ATOM 688 C CA . MET A 1 84 ? -4.351 -3.893 -2.813 1.00 89.94 84 MET A CA 1
ATOM 689 C C . MET A 1 84 ? -5.546 -2.943 -2.706 1.00 89.94 84 MET A C 1
ATOM 691 O O . MET A 1 84 ? -5.576 -1.929 -3.405 1.00 89.94 84 MET A O 1
ATOM 695 N N . LYS A 1 85 ? -6.522 -3.256 -1.849 1.00 89.88 85 LYS A N 1
ATOM 696 C CA . LYS A 1 85 ? -7.728 -2.452 -1.631 1.00 89.88 85 LYS A CA 1
ATOM 697 C C . LYS A 1 85 ? -7.838 -2.046 -0.159 1.00 89.88 85 LYS A C 1
ATOM 699 O O . LYS A 1 85 ? -7.588 -2.893 0.701 1.00 89.88 85 LYS A O 1
ATOM 704 N N . PRO A 1 86 ? -8.244 -0.800 0.134 1.00 92.88 86 PRO A N 1
ATOM 705 C CA . PRO A 1 86 ? -8.648 -0.414 1.479 1.00 92.88 86 PRO A CA 1
ATOM 706 C C . PRO A 1 86 ? -9.837 -1.251 1.952 1.00 92.88 86 PRO A C 1
ATOM 708 O O . PRO A 1 86 ? -10.715 -1.601 1.158 1.00 92.88 86 PRO A O 1
ATOM 711 N N . ILE A 1 87 ? -9.892 -1.543 3.248 1.00 94.62 87 ILE A N 1
ATOM 712 C CA . ILE A 1 87 ? -11.023 -2.258 3.847 1.00 94.62 87 ILE A CA 1
ATOM 713 C C . ILE A 1 87 ? -12.036 -1.217 4.313 1.00 94.62 87 ILE A C 1
ATOM 715 O O . ILE A 1 87 ? -11.763 -0.470 5.246 1.00 94.62 87 ILE A O 1
ATOM 719 N N . LYS A 1 88 ? -13.197 -1.161 3.658 1.00 94.50 88 LYS A N 1
ATOM 720 C CA . LYS A 1 88 ? -14.317 -0.296 4.053 1.00 94.50 88 LYS A CA 1
ATOM 721 C C . LYS A 1 88 ? -15.102 -0.926 5.200 1.00 94.50 88 LYS A C 1
ATOM 723 O O . LYS A 1 88 ? -15.367 -2.125 5.179 1.00 94.50 88 LYS A O 1
ATOM 728 N N . GLY A 1 89 ? -15.558 -0.100 6.137 1.00 95.38 89 GLY A N 1
ATOM 729 C CA . GLY A 1 89 ? -16.376 -0.552 7.261 1.00 95.38 89 GLY A CA 1
ATOM 730 C C . GLY A 1 89 ? -15.549 -1.154 8.398 1.00 95.38 89 GLY A C 1
ATOM 731 O O . GLY A 1 89 ? -16.096 -1.853 9.252 1.00 95.38 89 GLY A O 1
ATOM 732 N N . ALA A 1 90 ? -14.236 -0.927 8.395 1.00 95.38 90 ALA A N 1
ATOM 733 C CA . ALA A 1 90 ? -13.331 -1.470 9.388 1.00 95.38 90 ALA A CA 1
ATOM 734 C C . ALA A 1 90 ? -12.130 -0.556 9.608 1.00 95.38 90 ALA A C 1
ATOM 736 O O . ALA A 1 90 ? -11.702 0.167 8.711 1.00 95.38 90 ALA A O 1
ATOM 737 N N . GLU A 1 91 ? -11.559 -0.675 10.795 1.00 95.38 91 GLU A N 1
ATOM 738 C CA . GLU A 1 91 ? -10.267 -0.121 11.164 1.00 95.38 91 GLU A CA 1
ATOM 739 C C . GLU A 1 91 ? -9.382 -1.258 11.677 1.00 95.38 91 GLU A C 1
ATOM 741 O O . GLU A 1 91 ? -9.856 -2.260 12.218 1.00 95.38 91 GLU A O 1
ATOM 746 N N . PHE A 1 92 ? -8.080 -1.143 11.471 1.00 95.75 92 PHE A N 1
ATOM 747 C CA . PHE A 1 92 ? -7.119 -2.085 12.018 1.00 95.75 92 PHE A CA 1
ATOM 748 C C . PHE A 1 92 ? -7.028 -1.950 13.540 1.00 95.75 92 PHE A C 1
ATOM 750 O O . PHE A 1 92 ? -7.040 -0.848 14.097 1.00 95.75 92 PHE A O 1
ATOM 757 N N . GLY A 1 93 ? -6.888 -3.096 14.197 1.00 94.00 93 GLY A N 1
ATOM 758 C CA . GLY A 1 93 ? -6.752 -3.206 15.639 1.00 94.00 93 GLY A CA 1
ATOM 759 C C . GLY A 1 93 ? -5.627 -4.148 16.057 1.00 94.00 93 GLY A C 1
ATOM 760 O O . GLY A 1 93 ? -4.964 -4.787 15.226 1.00 94.00 93 GLY A O 1
ATOM 761 N N . ARG A 1 94 ? -5.447 -4.241 17.374 1.00 92.88 94 ARG A N 1
ATOM 762 C CA . ARG A 1 94 ? -4.610 -5.232 18.037 1.00 92.88 94 ARG A CA 1
ATOM 763 C C . ARG A 1 94 ? -5.461 -6.176 18.882 1.00 92.88 94 ARG A C 1
ATOM 765 O O . ARG A 1 94 ? -6.300 -5.748 19.668 1.00 92.88 94 ARG A O 1
ATOM 772 N N . TRP A 1 95 ? -5.235 -7.472 18.734 1.00 94.00 95 TRP A N 1
ATOM 773 C CA . TRP A 1 95 ? -5.947 -8.499 19.466 1.00 94.00 95 TRP A CA 1
ATOM 774 C C . TRP A 1 95 ? -5.485 -8.524 20.918 1.00 94.00 95 TRP A C 1
ATOM 776 O O . TRP A 1 95 ? -4.347 -8.884 21.239 1.00 94.00 95 TRP A O 1
ATOM 786 N N . ASN A 1 96 ? -6.396 -8.182 21.815 1.00 93.38 96 ASN A N 1
ATOM 787 C CA . ASN A 1 96 ? -6.159 -8.234 23.239 1.00 93.38 96 ASN A CA 1
ATOM 788 C C . ASN A 1 96 ? -6.477 -9.634 23.760 1.00 93.38 96 ASN A C 1
ATOM 790 O O . ASN A 1 96 ? -7.628 -10.070 23.830 1.00 93.38 96 ASN A O 1
ATOM 794 N N . LYS A 1 97 ? -5.419 -10.355 24.141 1.00 93.88 97 LYS A N 1
ATOM 795 C CA . LYS A 1 97 ? -5.517 -11.731 24.644 1.00 93.88 97 LYS A CA 1
ATOM 796 C C . LYS A 1 97 ? -6.253 -11.839 25.981 1.00 93.88 97 LYS A C 1
ATOM 798 O O . LYS A 1 97 ? -6.744 -12.919 26.279 1.00 93.88 97 LYS A O 1
ATOM 803 N N . THR A 1 98 ? -6.317 -10.762 26.762 1.00 95.12 98 THR A N 1
ATOM 804 C CA . THR A 1 98 ? -6.964 -10.741 28.081 1.00 95.12 98 THR A CA 1
ATOM 805 C C . THR A 1 98 ? -8.462 -10.501 27.955 1.00 95.12 98 THR A C 1
ATOM 807 O O . THR A 1 98 ? -9.256 -11.185 28.592 1.00 95.12 98 THR A O 1
ATOM 810 N N . THR A 1 99 ? -8.866 -9.537 27.125 1.00 94.94 99 THR A N 1
ATOM 811 C CA . THR A 1 99 ? -10.288 -9.219 26.915 1.00 94.94 99 THR A CA 1
ATOM 812 C C . THR A 1 99 ? -10.934 -10.095 25.843 1.00 94.94 99 THR A C 1
ATOM 814 O O . THR A 1 99 ? -12.159 -10.100 25.731 1.00 94.94 99 THR A O 1
ATOM 817 N N . HIS A 1 100 ? -10.126 -10.831 25.067 1.00 94.56 100 HIS A N 1
ATOM 818 C CA . HIS A 1 100 ? -10.538 -11.586 23.880 1.00 94.56 100 HIS A CA 1
ATOM 819 C C . HIS A 1 100 ? -11.287 -10.714 22.862 1.00 94.56 100 HIS A C 1
ATOM 821 O O . HIS A 1 100 ? -12.266 -11.146 22.248 1.00 94.56 100 HIS A O 1
ATOM 827 N N . LYS A 1 101 ? -10.842 -9.463 22.707 1.00 94.94 101 LYS A N 1
ATOM 828 C CA . LYS A 1 101 ? -11.421 -8.475 21.794 1.00 94.94 101 LYS A CA 1
ATOM 829 C C . LYS A 1 101 ? -10.342 -7.837 20.931 1.00 94.94 101 LYS A C 1
ATOM 831 O O . LYS A 1 101 ? -9.159 -7.860 21.258 1.00 94.94 101 LYS A O 1
ATOM 836 N N . CYS A 1 102 ? -10.779 -7.276 19.811 1.00 94.44 102 CYS A N 1
ATOM 837 C CA . CYS A 1 102 ? -9.943 -6.410 19.000 1.00 94.44 102 CYS A CA 1
ATOM 838 C C . CYS A 1 102 ? -9.983 -5.006 19.606 1.00 94.44 102 CYS A C 1
ATOM 840 O O . CYS A 1 102 ? -11.053 -4.400 19.639 1.00 94.44 102 CYS A O 1
ATOM 842 N N . ASP A 1 103 ? -8.848 -4.512 20.085 1.00 91.38 103 ASP A N 1
ATOM 843 C CA . ASP A 1 103 ? -8.716 -3.129 20.524 1.00 91.38 103 ASP A CA 1
ATOM 844 C C . ASP A 1 103 ? -8.298 -2.300 19.313 1.00 91.38 103 ASP A C 1
ATOM 846 O O . ASP A 1 103 ? -7.359 -2.647 18.592 1.00 91.38 103 ASP A O 1
ATOM 850 N N . ILE A 1 104 ? -9.036 -1.232 19.033 1.00 89.19 104 ILE A N 1
ATOM 851 C CA . ILE A 1 104 ? -8.743 -0.364 17.898 1.00 89.19 104 ILE A CA 1
ATOM 852 C C . ILE A 1 104 ? -7.343 0.244 18.061 1.00 89.19 104 ILE A C 1
ATOM 854 O O . ILE A 1 104 ? -6.944 0.641 19.155 1.00 89.19 104 ILE A O 1
ATOM 858 N N . MET A 1 105 ? -6.568 0.306 16.976 1.00 82.31 105 MET A N 1
ATOM 859 C CA . MET A 1 105 ? -5.281 1.007 16.987 1.00 82.31 105 MET A CA 1
ATOM 860 C C . MET A 1 105 ? -5.535 2.517 16.893 1.00 82.31 105 MET A C 1
ATOM 862 O O . MET A 1 105 ? -5.277 3.138 15.862 1.00 82.31 105 MET A O 1
ATOM 866 N N . ASP A 1 106 ? -6.114 3.068 17.962 1.00 67.56 106 ASP A N 1
ATOM 867 C CA . ASP A 1 106 ? -6.674 4.418 18.028 1.00 67.56 106 ASP A CA 1
ATOM 868 C C . ASP A 1 106 ? -5.710 5.453 18.643 1.00 67.56 106 ASP A C 1
ATOM 870 O O . ASP A 1 106 ? -4.714 5.141 19.303 1.00 67.56 106 ASP A O 1
ATOM 874 N N . PHE A 1 107 ? -6.047 6.713 18.377 1.00 61.09 107 PHE A N 1
ATOM 875 C CA . PHE A 1 107 ? -5.359 7.986 18.526 1.00 61.09 107 PHE A CA 1
ATOM 876 C C . PHE A 1 107 ? -4.688 8.303 19.872 1.00 61.09 107 PHE A C 1
ATOM 878 O O . PHE A 1 107 ? -4.064 9.356 19.937 1.00 61.09 107 PHE A O 1
ATOM 885 N N . GLU A 1 108 ? -4.703 7.488 20.924 1.00 57.41 108 GLU A N 1
ATOM 886 C CA . GLU A 1 108 ? -4.168 7.909 22.240 1.00 57.41 108 GLU A CA 1
ATOM 887 C C . GLU A 1 108 ? -3.120 6.968 22.854 1.00 57.41 108 GLU A C 1
ATOM 889 O O . GLU A 1 108 ? -2.318 7.418 23.668 1.00 57.41 108 GLU A O 1
ATOM 894 N N . GLU A 1 109 ? -3.003 5.716 22.397 1.00 58.06 109 GLU A N 1
ATOM 895 C CA . GLU A 1 109 ? -2.201 4.707 23.119 1.00 58.06 109 GLU A CA 1
ATOM 896 C C . GLU A 1 109 ? -0.911 4.259 22.409 1.00 58.06 109 GLU A C 1
ATOM 898 O O . GLU A 1 109 ? -0.022 3.672 23.028 1.00 58.06 109 GLU A O 1
ATOM 903 N N . ILE A 1 110 ? -0.752 4.550 21.113 1.00 63.91 110 ILE A N 1
ATOM 904 C CA . ILE A 1 110 ? 0.407 4.077 20.341 1.00 63.91 110 ILE A CA 1
ATOM 905 C C . ILE A 1 110 ? 1.463 5.182 20.226 1.00 63.91 110 ILE A C 1
ATOM 907 O O . ILE A 1 110 ? 1.307 6.162 19.490 1.00 63.91 110 ILE A O 1
ATOM 911 N N . SER A 1 111 ? 2.580 4.995 20.933 1.00 63.41 111 SER A N 1
ATOM 912 C CA . SER A 1 111 ? 3.780 5.827 20.781 1.00 63.41 111 SER A CA 1
ATOM 913 C C . SER A 1 111 ? 4.314 5.766 19.342 1.00 63.41 111 SER A C 1
ATOM 915 O O . SER A 1 111 ? 4.383 4.694 18.739 1.00 63.41 111 SER A O 1
ATOM 917 N N . GLY A 1 112 ? 4.686 6.923 18.783 1.00 68.50 112 GLY A N 1
ATOM 918 C CA . GLY A 1 112 ? 5.217 7.034 17.417 1.00 68.50 112 GLY A CA 1
ATOM 919 C C . GLY A 1 112 ? 4.171 7.016 16.294 1.00 68.50 112 GLY A C 1
ATOM 920 O O . GLY A 1 112 ? 4.542 6.874 15.133 1.00 68.50 112 GLY A O 1
ATOM 921 N N . MET A 1 113 ? 2.879 7.151 16.613 1.00 79.44 113 MET A N 1
ATOM 922 C CA . MET A 1 113 ? 1.809 7.308 15.620 1.00 79.44 113 MET A CA 1
ATOM 923 C C . MET A 1 113 ? 1.751 8.741 15.068 1.00 79.44 113 MET A C 1
ATOM 925 O O . MET A 1 113 ? 1.746 9.711 15.834 1.00 79.44 113 MET A O 1
ATOM 929 N N . PHE A 1 114 ? 1.610 8.870 13.747 1.00 85.00 114 PHE A N 1
ATOM 930 C CA . PHE A 1 114 ? 1.315 10.143 13.091 1.00 85.00 114 PHE A CA 1
ATOM 931 C C . PHE A 1 114 ? -0.192 10.349 1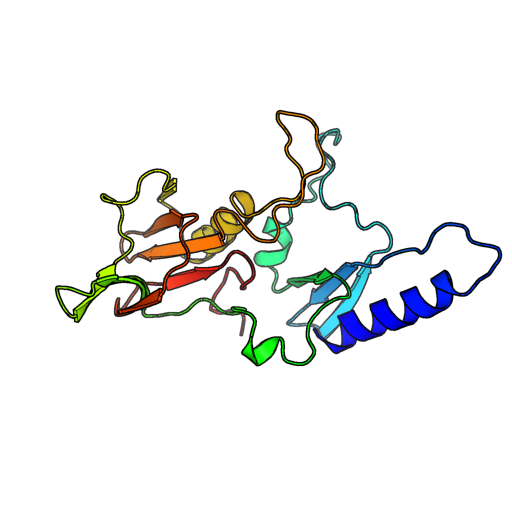2.960 1.00 85.00 114 PHE A C 1
ATOM 933 O O . PHE A 1 114 ? -0.926 9.429 12.599 1.00 85.00 114 PHE A O 1
ATOM 940 N N . ARG A 1 115 ? -0.648 11.571 13.243 1.00 88.06 115 ARG A N 1
ATOM 941 C CA . ARG A 1 115 ? -2.068 11.929 13.281 1.00 88.06 115 ARG A CA 1
ATOM 942 C C . ARG A 1 115 ? -2.311 13.145 12.409 1.00 88.06 115 ARG A C 1
ATOM 944 O O . ARG A 1 115 ? -1.664 14.174 12.596 1.00 88.06 115 ARG A O 1
ATOM 951 N N . TYR A 1 116 ? -3.269 13.031 11.501 1.00 88.69 116 TYR A N 1
ATOM 952 C CA . TYR A 1 116 ? -3.649 14.109 10.595 1.00 88.69 116 TYR A CA 1
ATOM 953 C C . TYR A 1 116 ? -5.165 14.249 10.547 1.00 88.69 116 TYR A C 1
ATOM 955 O O . TYR A 1 116 ? -5.884 13.259 10.649 1.00 88.69 116 TYR A O 1
ATOM 963 N N . ARG A 1 117 ? -5.650 15.473 10.338 1.00 91.19 117 ARG A N 1
ATOM 964 C CA . ARG A 1 117 ? -6.954 15.676 9.706 1.00 91.19 117 ARG A CA 1
ATOM 965 C C . ARG A 1 117 ? -6.730 15.741 8.207 1.00 91.19 117 ARG A C 1
ATOM 967 O O . ARG A 1 117 ? -5.802 16.412 7.764 1.00 91.19 117 ARG A O 1
ATOM 974 N N . VAL A 1 118 ? -7.553 15.027 7.461 1.00 91.31 118 VAL A N 1
ATOM 975 C CA . VAL A 1 118 ? -7.512 15.012 6.000 1.00 91.31 118 VAL A CA 1
ATOM 976 C C . VAL A 1 118 ? -8.882 15.393 5.454 1.00 91.31 118 VAL A C 1
ATOM 978 O O . VAL A 1 118 ? -9.891 15.191 6.127 1.00 91.31 118 VAL A O 1
ATOM 981 N N . ASP A 1 119 ? -8.918 15.951 4.248 1.00 89.00 119 ASP A N 1
ATOM 982 C CA . ASP A 1 119 ? -10.166 16.441 3.647 1.00 89.00 119 ASP A CA 1
ATOM 983 C C . ASP A 1 119 ? -11.111 15.291 3.277 1.00 89.00 119 ASP A C 1
ATOM 985 O O . ASP A 1 119 ? -12.329 15.388 3.424 1.00 89.00 119 ASP A O 1
ATOM 989 N N . ASP A 1 120 ? -10.539 14.166 2.847 1.00 89.31 120 ASP A N 1
ATOM 990 C CA . ASP A 1 120 ? -11.267 12.974 2.436 1.00 89.31 120 ASP A CA 1
ATOM 991 C C . ASP A 1 120 ? -10.475 11.687 2.731 1.00 89.31 120 ASP A C 1
ATOM 993 O O . ASP A 1 120 ? -9.288 11.697 3.069 1.00 89.31 120 ASP A O 1
ATOM 997 N N . ARG A 1 121 ? -11.151 10.545 2.602 1.00 89.62 121 ARG A N 1
ATOM 998 C CA . ARG A 1 121 ? -10.587 9.212 2.867 1.00 89.62 121 ARG A CA 1
ATOM 999 C C . ARG A 1 121 ? -9.371 8.876 1.987 1.00 89.62 121 ARG A C 1
ATOM 1001 O O . ARG A 1 121 ? -8.415 8.268 2.465 1.00 89.62 121 ARG A O 1
ATOM 1008 N N . SER A 1 122 ? -9.366 9.301 0.723 1.00 89.81 122 SER A N 1
ATOM 1009 C CA . SER A 1 122 ? -8.293 9.016 -0.235 1.00 89.81 122 SER A CA 1
ATOM 1010 C C . SER A 1 122 ? -7.011 9.745 0.155 1.00 89.81 122 SER A C 1
ATOM 1012 O O . SER A 1 122 ? -5.920 9.178 0.055 1.00 89.81 122 SER A O 1
ATOM 1014 N N . ARG A 1 123 ? -7.131 10.957 0.709 1.00 90.81 123 ARG A N 1
ATOM 1015 C CA . ARG A 1 123 ? -5.994 11.707 1.264 1.00 90.81 123 ARG A CA 1
ATOM 1016 C C . ARG A 1 123 ? -5.278 10.964 2.391 1.00 90.81 123 ARG A C 1
ATOM 1018 O O . ARG A 1 123 ? -4.057 11.076 2.482 1.00 90.81 123 ARG A O 1
ATOM 1025 N N . CYS A 1 124 ? -5.971 10.142 3.185 1.00 92.25 124 CYS A N 1
ATOM 1026 C CA . CYS A 1 124 ? -5.306 9.287 4.177 1.00 92.25 124 CYS A CA 1
ATOM 1027 C C . CYS A 1 124 ? -4.418 8.221 3.512 1.00 92.25 124 CYS A C 1
ATOM 1029 O O . CYS A 1 124 ? -3.261 8.050 3.893 1.00 92.25 124 CYS A O 1
ATOM 1031 N N . GLY A 1 125 ? -4.916 7.557 2.463 1.00 91.00 125 GLY A N 1
ATOM 1032 C CA . GLY A 1 125 ? -4.147 6.571 1.697 1.00 91.00 125 GLY A CA 1
ATOM 1033 C C . GLY A 1 125 ? -2.958 7.164 0.929 1.00 91.00 125 GLY A C 1
ATOM 1034 O O . GLY A 1 125 ? -1.958 6.474 0.725 1.00 91.00 125 GLY A O 1
ATOM 1035 N N . ILE A 1 126 ? -3.046 8.431 0.513 1.00 89.50 126 ILE A N 1
ATOM 1036 C CA . ILE A 1 126 ? -1.930 9.171 -0.099 1.00 89.50 126 ILE A CA 1
ATOM 1037 C C . ILE A 1 126 ? -0.890 9.513 0.964 1.00 89.50 126 ILE A C 1
ATOM 1039 O O . ILE A 1 126 ? 0.271 9.142 0.823 1.00 89.50 126 ILE A O 1
ATOM 1043 N N . ARG A 1 127 ? -1.321 10.124 2.073 1.00 89.75 127 ARG A N 1
ATOM 1044 C CA . ARG A 1 127 ? -0.423 10.521 3.161 1.00 89.75 127 ARG A CA 1
ATOM 1045 C C . ARG A 1 127 ? 0.314 9.337 3.780 1.00 89.75 127 ARG A C 1
ATOM 1047 O O . ARG A 1 127 ? 1.463 9.472 4.188 1.00 89.75 127 ARG A O 1
ATOM 1054 N N . LEU A 1 128 ? -0.340 8.177 3.841 1.00 92.56 128 LEU A N 1
ATOM 1055 C CA . LEU A 1 128 ? 0.276 6.930 4.277 1.00 92.56 128 LEU A CA 1
ATOM 1056 C C . LEU A 1 128 ? 1.480 6.545 3.408 1.00 92.56 128 LEU A C 1
ATOM 1058 O O . LEU A 1 128 ? 2.486 6.105 3.950 1.00 92.56 128 LEU A O 1
ATOM 1062 N N . LEU A 1 129 ? 1.398 6.714 2.084 1.00 90.25 129 LEU A N 1
ATOM 1063 C CA . LEU A 1 129 ? 2.511 6.394 1.188 1.00 90.25 129 LEU A CA 1
ATOM 1064 C C . LEU A 1 129 ? 3.724 7.293 1.465 1.00 90.25 129 LEU A C 1
ATOM 1066 O O . LEU A 1 129 ? 4.837 6.779 1.552 1.00 90.25 129 LEU A O 1
ATOM 1070 N N . ASP A 1 130 ? 3.499 8.592 1.671 1.00 87.06 130 ASP A N 1
ATOM 1071 C CA . ASP A 1 130 ? 4.563 9.577 1.925 1.00 87.06 130 ASP A CA 1
ATOM 1072 C C . ASP A 1 130 ? 5.375 9.281 3.196 1.00 87.06 130 ASP A C 1
ATOM 1074 O O . ASP A 1 130 ? 6.508 9.731 3.328 1.00 87.06 130 ASP A O 1
ATOM 1078 N N . LEU A 1 131 ? 4.788 8.551 4.150 1.00 89.00 131 LEU A N 1
ATOM 1079 C CA . LEU A 1 131 ? 5.398 8.217 5.444 1.00 89.00 131 LEU A CA 1
ATOM 1080 C C . LEU A 1 131 ? 5.797 6.739 5.560 1.00 89.00 131 LEU A C 1
ATOM 1082 O O . LEU A 1 131 ? 6.180 6.282 6.646 1.00 89.00 131 LEU A O 1
ATOM 1086 N N . SER A 1 132 ? 5.631 5.983 4.476 1.00 92.31 132 SER A N 1
ATOM 1087 C CA . SER A 1 132 ? 5.785 4.533 4.464 1.00 92.31 132 SER A CA 1
ATOM 1088 C C . SER A 1 132 ? 7.243 4.079 4.465 1.00 92.31 132 SER A C 1
ATOM 1090 O O . SER A 1 132 ? 8.169 4.872 4.596 1.00 92.31 132 SER A O 1
ATOM 1092 N N . ALA A 1 133 ? 7.454 2.763 4.415 1.00 92.94 133 ALA A N 1
ATOM 1093 C CA . ALA A 1 133 ? 8.791 2.196 4.316 1.00 92.94 133 ALA A CA 1
ATOM 1094 C C . ALA A 1 133 ? 9.527 2.704 3.061 1.00 92.94 133 ALA A C 1
ATOM 1096 O O . ALA A 1 133 ? 9.025 2.566 1.947 1.00 92.94 133 ALA A O 1
ATOM 1097 N N . GLU A 1 134 ? 10.738 3.226 3.253 1.00 89.94 134 GLU A N 1
ATOM 1098 C CA . GLU A 1 134 ? 11.592 3.754 2.190 1.00 89.94 134 GLU A CA 1
ATOM 1099 C C . GLU A 1 134 ? 13.000 3.151 2.249 1.00 89.94 134 GLU A C 1
ATOM 1101 O O . GLU A 1 134 ? 13.555 2.899 3.319 1.00 89.94 134 GLU A O 1
ATOM 1106 N N . ASP A 1 135 ? 13.598 2.929 1.080 1.00 91.19 135 ASP A N 1
ATOM 1107 C CA . ASP A 1 135 ? 14.942 2.348 0.944 1.00 91.19 135 ASP A CA 1
ATOM 1108 C C . ASP A 1 135 ? 16.032 3.430 0.789 1.00 91.19 135 ASP A C 1
ATOM 1110 O O . ASP A 1 135 ? 17.146 3.178 0.322 1.00 91.19 135 ASP A O 1
ATOM 1114 N N . TYR A 1 136 ? 15.721 4.662 1.189 1.00 87.00 136 TYR A N 1
ATOM 1115 C CA . TYR A 1 136 ? 16.629 5.797 1.125 1.00 87.00 136 TYR A CA 1
ATOM 1116 C C . TYR A 1 136 ? 16.399 6.729 2.311 1.00 87.00 136 TYR A C 1
ATOM 1118 O O . TYR A 1 136 ? 15.318 7.287 2.439 1.00 87.00 136 TYR A O 1
ATOM 1126 N N . ASP A 1 137 ? 17.415 6.918 3.154 1.00 83.00 137 ASP A N 1
ATOM 1127 C CA . ASP A 1 137 ? 17.373 7.928 4.212 1.00 83.00 137 ASP A CA 1
ATOM 1128 C C . ASP A 1 137 ? 17.995 9.227 3.713 1.00 83.00 137 ASP A C 1
ATOM 1130 O O . ASP A 1 137 ? 19.187 9.311 3.396 1.00 83.00 137 ASP A O 1
ATOM 1134 N N . TYR A 1 138 ? 17.151 10.251 3.670 1.00 75.69 138 TYR A N 1
ATOM 1135 C CA . TYR A 1 138 ? 17.527 11.572 3.215 1.00 75.69 138 TYR A CA 1
ATOM 1136 C C . TYR A 1 138 ? 18.459 12.302 4.185 1.00 75.69 138 TYR A C 1
ATOM 1138 O O . TYR A 1 138 ? 19.398 12.965 3.748 1.00 75.69 138 TYR A O 1
ATOM 1146 N N . GLN A 1 139 ? 18.231 12.178 5.495 1.00 79.38 139 GLN A N 1
ATOM 1147 C CA . GLN A 1 139 ? 18.999 12.921 6.498 1.00 79.38 139 GLN A CA 1
ATOM 1148 C C . GLN A 1 139 ? 20.455 12.460 6.531 1.00 79.38 139 GLN A C 1
ATOM 1150 O O . GLN A 1 139 ? 21.359 13.279 6.683 1.00 79.38 139 GLN A O 1
ATOM 1155 N N . SER A 1 140 ? 20.682 11.156 6.355 1.00 83.19 140 SER A N 1
ATOM 1156 C CA . SER A 1 140 ? 22.027 10.579 6.301 1.00 83.19 140 SER A CA 1
ATOM 1157 C C . SER A 1 140 ? 22.577 10.390 4.883 1.00 83.19 140 SER A C 1
ATOM 1159 O O . SER A 1 140 ? 23.713 9.936 4.735 1.00 83.19 140 SER A O 1
ATOM 1161 N N . ASN A 1 141 ? 21.807 10.754 3.847 1.00 82.06 141 ASN A N 1
ATOM 1162 C CA . ASN A 1 141 ? 22.148 10.581 2.431 1.00 82.06 141 ASN A CA 1
ATOM 1163 C C . ASN A 1 141 ? 22.619 9.148 2.111 1.00 82.06 141 ASN A C 1
ATOM 1165 O O . ASN A 1 141 ? 23.665 8.934 1.491 1.00 82.06 141 ASN A O 1
ATOM 1169 N N . LYS A 1 142 ? 21.871 8.151 2.599 1.00 85.88 142 LYS A N 1
ATOM 1170 C CA . LYS A 1 142 ? 22.287 6.746 2.590 1.00 85.88 142 LYS A CA 1
ATOM 1171 C C . LYS A 1 142 ? 21.200 5.841 2.025 1.00 85.88 142 LYS A C 1
ATOM 1173 O O . LYS A 1 142 ? 20.044 5.895 2.433 1.00 85.88 142 LYS A O 1
ATOM 1178 N N . THR A 1 143 ? 21.599 4.928 1.140 1.00 86.50 143 THR A N 1
ATOM 1179 C CA . THR A 1 143 ? 20.745 3.804 0.746 1.00 86.50 143 THR A CA 1
ATOM 1180 C C . THR A 1 143 ? 20.534 2.874 1.935 1.00 86.50 143 THR A C 1
ATOM 1182 O O . THR A 1 143 ? 21.489 2.432 2.582 1.00 86.50 143 THR A O 1
ATOM 1185 N N . LEU A 1 144 ? 19.276 2.548 2.196 1.00 89.31 144 LEU A N 1
ATOM 1186 C CA . LEU A 1 144 ? 18.864 1.610 3.226 1.00 89.31 144 LEU A CA 1
ATOM 1187 C C . LEU A 1 144 ? 18.132 0.431 2.589 1.00 89.31 144 LEU A C 1
ATOM 1189 O O . LEU A 1 144 ? 17.810 0.423 1.407 1.00 89.31 144 LEU A O 1
ATOM 1193 N N . SER A 1 145 ? 17.875 -0.587 3.399 1.00 90.75 145 SER A N 1
ATOM 1194 C CA . SER A 1 145 ? 16.937 -1.644 3.051 1.00 90.75 145 SER A CA 1
ATOM 1195 C C . SER A 1 145 ? 15.899 -1.698 4.158 1.00 90.75 145 SER A C 1
ATOM 1197 O O . SER A 1 145 ? 16.145 -2.257 5.230 1.00 90.75 145 SER A O 1
ATOM 1199 N N . SER A 1 146 ? 14.752 -1.066 3.917 1.00 92.44 146 SER A N 1
ATOM 1200 C CA . SER A 1 146 ? 13.629 -1.070 4.855 1.00 92.44 146 SER A CA 1
ATOM 1201 C C . SER A 1 146 ? 13.081 -2.476 5.057 1.00 92.44 146 SER A C 1
ATOM 1203 O O . SER A 1 146 ? 12.526 -2.775 6.111 1.00 92.44 146 SER A O 1
ATOM 1205 N N . ASN A 1 147 ? 13.211 -3.340 4.042 1.00 93.75 147 ASN A N 1
ATOM 1206 C CA . ASN A 1 147 ? 12.580 -4.659 3.989 1.00 93.75 147 ASN A CA 1
ATOM 1207 C C . ASN A 1 147 ? 11.065 -4.593 4.259 1.00 93.75 147 ASN A C 1
ATOM 1209 O O . ASN A 1 147 ? 10.486 -5.501 4.855 1.00 93.75 147 ASN A O 1
ATOM 1213 N N . GLY A 1 148 ? 10.421 -3.491 3.858 1.00 92.75 148 GLY A N 1
ATOM 1214 C CA . GLY A 1 148 ? 9.002 -3.255 4.117 1.00 92.75 148 GLY A CA 1
ATOM 1215 C C . GLY A 1 148 ? 8.681 -2.907 5.574 1.00 92.75 148 GLY A C 1
ATOM 1216 O O . GLY A 1 148 ? 7.526 -3.010 5.980 1.00 92.75 148 GLY A O 1
ATOM 1217 N N . ILE A 1 149 ? 9.666 -2.495 6.378 1.00 93.00 149 ILE A N 1
ATOM 1218 C CA . ILE A 1 149 ? 9.475 -2.037 7.759 1.00 93.00 149 ILE A CA 1
ATOM 1219 C C . ILE A 1 149 ? 9.371 -0.506 7.772 1.00 93.00 149 ILE A C 1
ATOM 1221 O O . ILE A 1 149 ? 10.352 0.194 7.548 1.00 93.00 149 ILE A O 1
ATOM 1225 N N . GLY A 1 150 ? 8.188 0.021 8.088 1.00 92.38 150 GLY A N 1
ATOM 1226 C CA . GLY A 1 150 ? 7.903 1.461 8.107 1.00 92.38 150 GLY A CA 1
ATOM 1227 C C . GLY A 1 150 ? 6.451 1.734 8.487 1.00 92.38 150 GLY A C 1
ATOM 1228 O O . GLY A 1 150 ? 5.754 0.814 8.921 1.00 92.38 150 GLY A O 1
ATOM 1229 N N . ASN A 1 151 ? 5.980 2.975 8.345 1.00 93.56 151 ASN A N 1
ATOM 1230 C CA . ASN A 1 151 ? 4.581 3.296 8.631 1.00 93.56 151 ASN A CA 1
ATOM 1231 C C . ASN A 1 151 ? 3.686 2.853 7.471 1.00 93.56 151 ASN A C 1
ATOM 1233 O O . ASN A 1 151 ? 3.367 3.630 6.582 1.00 93.56 151 ASN A O 1
ATOM 1237 N N . ASN A 1 152 ? 3.329 1.572 7.446 1.00 95.50 152 ASN A N 1
ATOM 1238 C CA . ASN A 1 152 ? 2.663 0.953 6.298 1.00 95.50 152 ASN A CA 1
ATOM 1239 C C . ASN A 1 152 ? 1.163 0.730 6.490 1.00 95.50 152 ASN A C 1
ATOM 1241 O O . ASN A 1 152 ? 0.517 0.178 5.598 1.00 95.50 152 ASN A O 1
ATOM 1245 N N . TRP A 1 153 ? 0.616 1.147 7.629 1.00 95.38 153 TRP A N 1
ATOM 1246 C CA . TRP A 1 153 ? -0.774 0.927 8.005 1.00 95.38 153 TRP A CA 1
ATOM 1247 C C . TRP A 1 153 ? -1.408 2.238 8.457 1.00 95.38 153 TRP A C 1
ATOM 1249 O O . TRP A 1 153 ? -0.763 3.030 9.150 1.00 95.38 153 TRP A O 1
ATOM 1259 N N . ALA A 1 154 ? -2.667 2.452 8.073 1.00 95.06 154 ALA A N 1
ATOM 1260 C CA . ALA A 1 154 ? -3.447 3.570 8.574 1.00 95.06 154 ALA A CA 1
ATOM 1261 C C . ALA A 1 154 ? -4.918 3.239 8.805 1.00 95.06 154 ALA A C 1
ATOM 1263 O O . ALA A 1 154 ? -5.503 2.441 8.072 1.00 95.06 154 ALA A O 1
ATOM 1264 N N . ASN A 1 155 ? -5.508 3.927 9.778 1.00 95.25 155 ASN A N 1
ATOM 1265 C CA . ASN A 1 155 ? -6.950 3.999 9.985 1.00 95.25 155 ASN A CA 1
ATOM 1266 C C . ASN A 1 155 ? -7.447 5.392 9.604 1.00 95.25 155 ASN A C 1
ATOM 1268 O O . ASN A 1 155 ? -6.839 6.395 9.980 1.00 95.25 155 ASN A O 1
ATOM 1272 N N . TYR A 1 156 ? -8.547 5.440 8.864 1.00 94.25 156 TYR A N 1
ATOM 1273 C CA . TYR A 1 156 ? -9.310 6.651 8.601 1.00 94.25 156 TYR A CA 1
ATOM 1274 C C . TYR A 1 156 ? -10.690 6.505 9.225 1.00 94.25 156 TYR A C 1
ATOM 1276 O O . TYR A 1 156 ? -11.376 5.522 8.944 1.00 94.25 156 TYR A O 1
ATOM 1284 N N . ASP A 1 157 ? -11.100 7.487 10.019 1.00 90.50 157 ASP A N 1
ATOM 1285 C CA . ASP A 1 157 ? -12.352 7.427 10.765 1.00 90.50 157 ASP A CA 1
ATOM 1286 C C . ASP A 1 157 ? -13.432 8.387 10.237 1.00 90.50 157 ASP A C 1
ATOM 1288 O O . ASP A 1 157 ? -13.240 9.169 9.303 1.00 90.50 157 ASP A O 1
ATOM 1292 N N . SER A 1 158 ? -14.603 8.360 10.878 1.00 86.56 158 SER A N 1
ATOM 1293 C CA . SER A 1 158 ? -15.733 9.228 10.524 1.00 86.56 158 SER A CA 1
ATOM 1294 C C . SER A 1 158 ? -15.519 10.717 10.810 1.00 86.56 158 SER A C 1
ATOM 1296 O O . SER A 1 158 ? -16.320 11.532 10.360 1.00 86.56 158 SER A O 1
ATOM 1298 N N . TYR A 1 159 ? -14.486 11.077 11.572 1.00 86.94 159 TYR A N 1
ATOM 1299 C CA . TYR A 1 159 ? -14.144 12.456 11.934 1.00 86.94 159 TYR A CA 1
ATOM 1300 C C . TYR A 1 159 ? -13.032 13.023 11.048 1.00 86.94 159 TYR A C 1
ATOM 1302 O O . TYR A 1 159 ? -12.388 14.005 11.423 1.00 86.94 159 TYR A O 1
ATOM 1310 N N . THR A 1 160 ? -12.803 12.376 9.902 1.00 87.56 160 THR A N 1
ATOM 1311 C CA . THR A 1 160 ? -11.769 12.701 8.919 1.00 87.56 160 THR A CA 1
ATOM 1312 C C . THR A 1 160 ? -10.347 12.665 9.479 1.00 87.56 160 THR A C 1
ATOM 1314 O O . THR A 1 160 ? -9.423 13.300 8.956 1.00 87.56 160 THR A O 1
ATOM 1317 N N . ARG A 1 161 ? -10.144 11.897 10.553 1.00 91.81 161 ARG A N 1
ATOM 1318 C CA . ARG A 1 161 ? -8.832 11.705 11.156 1.00 91.81 161 ARG A CA 1
ATOM 1319 C C . ARG A 1 161 ? -8.145 10.517 10.491 1.00 91.81 161 ARG A C 1
ATOM 1321 O O . ARG A 1 161 ? -8.758 9.483 10.253 1.00 91.81 161 ARG A O 1
ATOM 1328 N N . CYS A 1 162 ? -6.859 10.674 10.211 1.00 93.19 162 CYS A N 1
ATOM 1329 C CA . CYS A 1 162 ? -5.979 9.653 9.661 1.00 93.19 162 CYS A CA 1
ATOM 1330 C C . CYS A 1 162 ? -4.888 9.331 10.689 1.00 93.19 162 CYS A C 1
ATOM 1332 O O . CYS A 1 162 ? -4.087 10.204 11.041 1.00 93.19 162 CYS A O 1
ATOM 1334 N N . ALA A 1 163 ? -4.876 8.094 11.177 1.00 93.19 163 ALA A N 1
ATOM 1335 C CA . ALA A 1 163 ? -3.877 7.560 12.097 1.00 93.19 163 ALA A CA 1
ATOM 1336 C C . ALA A 1 163 ? -2.934 6.634 11.332 1.00 93.19 163 ALA A C 1
ATOM 1338 O O . ALA A 1 163 ? -3.375 5.599 10.846 1.00 93.19 163 ALA A O 1
ATOM 1339 N N . ILE A 1 164 ? -1.652 6.988 11.239 1.00 93.62 164 ILE A N 1
ATOM 1340 C CA . ILE A 1 164 ? -0.617 6.240 10.511 1.00 93.62 164 ILE A CA 1
ATOM 1341 C C . ILE A 1 164 ? 0.383 5.662 11.513 1.00 93.62 164 ILE A C 1
ATOM 1343 O O . ILE A 1 164 ? 0.873 6.373 12.395 1.00 93.62 164 ILE A O 1
ATOM 1347 N N . TYR A 1 165 ? 0.709 4.377 11.383 1.00 91.56 165 TYR A N 1
ATOM 1348 C CA . TYR A 1 165 ? 1.566 3.679 12.342 1.00 91.56 165 TYR A CA 1
ATOM 1349 C C . TYR A 1 165 ? 2.426 2.591 11.696 1.00 91.56 165 TYR A C 1
ATOM 1351 O O . TYR A 1 165 ? 2.147 2.094 10.607 1.00 91.56 165 TYR A O 1
ATOM 1359 N N . LYS A 1 166 ? 3.498 2.221 12.410 1.00 92.38 166 LYS A N 1
ATOM 1360 C CA . LYS A 1 166 ? 4.496 1.201 12.037 1.00 92.38 166 LYS A CA 1
ATOM 1361 C C . LYS A 1 166 ? 4.192 -0.206 12.559 1.00 92.38 166 LYS A C 1
ATOM 1363 O O . LYS A 1 166 ? 4.802 -1.185 12.142 1.00 92.38 166 LYS A O 1
ATOM 1368 N N . SER A 1 167 ? 3.304 -0.331 13.536 1.00 90.31 167 SER A N 1
ATOM 1369 C CA . SER A 1 167 ? 2.974 -1.637 14.103 1.00 90.31 167 SER A CA 1
ATOM 1370 C C . SER A 1 167 ? 2.054 -2.414 13.165 1.00 90.31 167 SER A C 1
ATOM 1372 O O . SER A 1 167 ? 0.997 -1.909 12.800 1.00 90.31 167 SER A O 1
ATOM 1374 N N . LYS A 1 168 ? 2.414 -3.660 12.837 1.00 92.75 168 LYS A N 1
ATOM 1375 C CA . LYS A 1 168 ? 1.530 -4.562 12.091 1.00 92.75 168 LYS A CA 1
ATOM 1376 C C . LYS A 1 168 ? 0.263 -4.859 12.921 1.00 92.75 168 LYS A C 1
ATOM 1378 O O . LYS A 1 168 ? 0.413 -5.297 14.069 1.00 92.75 168 LYS A O 1
ATOM 1383 N N . PRO A 1 169 ? -0.943 -4.663 12.360 1.00 94.38 169 PRO A N 1
ATOM 1384 C CA . PRO A 1 169 ? -2.194 -5.061 12.989 1.00 94.38 169 PRO A CA 1
ATOM 1385 C C . PRO A 1 169 ? -2.433 -6.567 12.849 1.00 94.38 169 PRO A C 1
ATOM 1387 O O . PRO A 1 169 ? -1.933 -7.209 11.919 1.00 94.38 169 PRO A O 1
ATOM 1390 N N . ASP A 1 170 ? -3.206 -7.132 13.769 1.00 95.69 170 ASP A N 1
ATOM 1391 C CA . ASP A 1 170 ? -3.527 -8.566 13.819 1.00 95.69 170 ASP A CA 1
ATOM 1392 C C . ASP A 1 170 ? -5.034 -8.848 13.966 1.00 95.69 170 ASP A C 1
ATOM 1394 O O . ASP A 1 170 ? -5.444 -10.009 13.944 1.00 95.69 170 ASP A O 1
ATOM 1398 N N . CYS A 1 171 ? -5.870 -7.807 14.025 1.00 96.44 171 CYS A N 1
ATOM 1399 C CA . CYS A 1 171 ? -7.322 -7.923 13.951 1.00 96.44 171 CYS A CA 1
ATOM 1400 C C . CYS A 1 171 ? -7.964 -6.720 13.241 1.00 96.44 171 CYS A C 1
ATOM 1402 O O . CYS A 1 171 ? -7.313 -5.712 12.952 1.00 96.44 171 CYS A O 1
ATOM 1404 N N . LEU A 1 172 ? -9.258 -6.848 12.939 1.00 96.56 172 LEU A N 1
ATOM 1405 C CA . LEU A 1 172 ? -10.094 -5.786 12.383 1.00 96.56 172 LEU A CA 1
ATOM 1406 C C . LEU A 1 172 ? -11.209 -5.449 13.368 1.00 96.56 172 LEU A C 1
ATOM 1408 O O . LEU A 1 172 ? -11.871 -6.343 13.898 1.00 96.56 172 LEU A O 1
ATOM 1412 N N . PHE A 1 173 ? -11.427 -4.157 13.572 1.00 94.62 173 PHE A N 1
ATOM 1413 C CA . PHE A 1 173 ? -12.516 -3.610 14.359 1.00 94.62 173 PHE A CA 1
ATOM 1414 C C . PHE A 1 173 ? -13.573 -3.037 13.416 1.00 94.62 173 PHE A C 1
ATOM 1416 O O . PHE A 1 173 ? -13.251 -2.274 12.507 1.00 94.62 173 PHE A O 1
ATOM 1423 N N . TYR A 1 174 ? -14.838 -3.408 13.604 1.00 94.56 174 TYR A N 1
ATOM 1424 C CA . TYR A 1 174 ? -15.918 -2.907 12.756 1.00 94.56 174 TYR A CA 1
ATOM 1425 C C . TYR A 1 174 ? -16.214 -1.435 13.065 1.00 94.56 174 TYR A C 1
ATOM 1427 O O . TYR A 1 174 ? -16.601 -1.092 14.182 1.00 94.56 174 TYR A O 1
ATOM 1435 N N . VAL A 1 175 ? -16.100 -0.580 12.049 1.00 92.94 175 VAL A N 1
ATOM 1436 C CA . VAL A 1 175 ? -16.434 0.847 12.124 1.00 92.94 175 VAL A CA 1
ATOM 1437 C C . VAL A 1 175 ? -17.183 1.215 10.854 1.00 92.94 175 VAL A C 1
ATOM 1439 O O . VAL A 1 175 ? -16.592 1.257 9.782 1.00 92.94 175 VAL A O 1
ATOM 1442 N N . LYS A 1 176 ? -18.486 1.509 10.953 1.00 92.19 176 LYS A N 1
ATOM 1443 C CA . LYS A 1 176 ? -19.386 1.695 9.794 1.00 92.19 176 LYS A CA 1
ATOM 1444 C C . LYS A 1 176 ? -18.819 2.607 8.693 1.00 92.19 176 LYS A C 1
ATOM 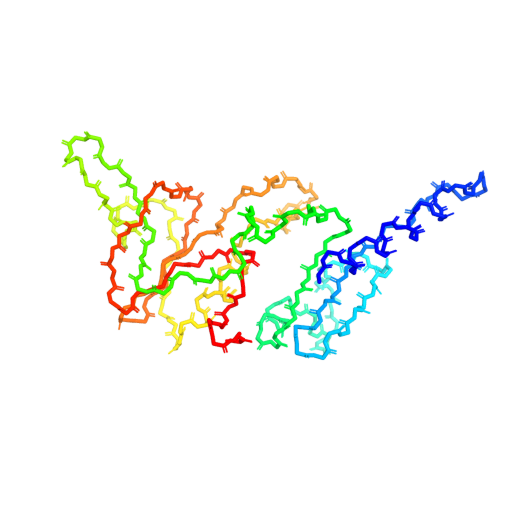1446 O O . LYS A 1 176 ? -18.970 2.301 7.513 1.00 92.19 176 LYS A O 1
ATOM 1451 N N . ASN A 1 177 ? -18.184 3.710 9.085 1.00 91.75 177 ASN A N 1
ATOM 1452 C CA . ASN A 1 177 ? -17.611 4.704 8.172 1.00 91.75 177 ASN A CA 1
ATOM 1453 C C . ASN A 1 177 ? -16.072 4.714 8.183 1.00 91.75 177 ASN A C 1
ATOM 1455 O O . ASN A 1 177 ? -15.474 5.619 7.607 1.00 91.75 177 ASN A O 1
ATOM 1459 N N . GLY A 1 178 ? -15.450 3.737 8.845 1.00 94.00 178 GLY A N 1
ATOM 1460 C CA . GLY A 1 178 ? -14.002 3.614 8.939 1.00 94.00 178 GLY A CA 1
ATOM 1461 C C . GLY A 1 178 ? -13.401 2.921 7.721 1.00 94.00 178 GLY A C 1
ATOM 1462 O O . GLY A 1 178 ? -14.071 2.143 7.027 1.00 94.00 178 GLY A O 1
ATOM 1463 N N . TYR A 1 179 ? -12.133 3.221 7.464 1.00 95.44 179 TYR A N 1
ATOM 1464 C CA . TYR A 1 179 ? -11.337 2.584 6.425 1.00 95.44 179 TYR A CA 1
ATOM 1465 C C . TYR A 1 179 ? -9.961 2.187 6.954 1.00 95.44 179 TYR A C 1
ATOM 1467 O O . TYR A 1 179 ? -9.270 2.985 7.588 1.00 95.44 179 TYR A O 1
ATOM 1475 N N . ALA A 1 180 ? -9.532 0.977 6.605 1.00 96.00 180 ALA A N 1
ATOM 1476 C CA . ALA A 1 180 ? -8.202 0.464 6.905 1.00 96.00 180 ALA A CA 1
ATOM 1477 C C . ALA A 1 180 ? -7.338 0.469 5.630 1.00 96.00 180 ALA A C 1
ATOM 1479 O O . ALA A 1 180 ? -7.660 -0.202 4.643 1.00 96.00 180 ALA A O 1
ATOM 1480 N N . TYR A 1 181 ? -6.245 1.233 5.640 1.00 95.56 181 TYR A N 1
ATOM 1481 C CA . TYR A 1 181 ? -5.365 1.487 4.497 1.00 95.56 181 TYR A CA 1
ATOM 1482 C C . TYR A 1 181 ? -3.985 0.856 4.669 1.00 95.56 181 TYR A C 1
ATOM 1484 O O . TYR A 1 181 ? -3.441 0.798 5.770 1.00 95.56 181 TYR A O 1
ATOM 1492 N N . THR A 1 182 ? -3.371 0.464 3.550 1.00 95.56 182 THR A N 1
ATOM 1493 C CA . THR A 1 182 ? -1.954 0.080 3.511 1.00 95.56 182 THR A CA 1
ATOM 1494 C C . THR A 1 182 ? -1.167 0.932 2.515 1.00 95.56 182 THR A C 1
ATOM 1496 O O . THR A 1 182 ? -1.719 1.441 1.532 1.00 95.56 182 THR A O 1
ATOM 1499 N N . SER A 1 183 ? 0.143 1.060 2.732 1.00 93.19 183 SER A N 1
ATOM 1500 C CA . SER A 1 183 ? 1.057 1.798 1.844 1.00 93.19 183 SER A CA 1
ATOM 1501 C C . SER A 1 183 ? 1.288 1.129 0.484 1.00 93.19 183 SER A C 1
ATOM 1503 O O . SER A 1 183 ? 1.972 1.687 -0.368 1.00 93.19 183 SER A O 1
ATOM 1505 N N . ILE A 1 184 ? 0.664 -0.026 0.223 1.00 90.69 184 ILE A N 1
ATOM 1506 C CA . ILE A 1 184 ? 0.710 -0.726 -1.073 1.00 90.69 184 ILE A CA 1
ATOM 1507 C C . ILE A 1 184 ? -0.630 -0.613 -1.818 1.00 90.69 184 ILE A C 1
ATOM 1509 O O . ILE A 1 184 ? -0.642 -0.469 -3.038 1.00 90.69 184 ILE A O 1
ATOM 1513 N N . GLY A 1 185 ? -1.755 -0.625 -1.097 1.00 89.19 185 GLY A N 1
ATOM 1514 C CA . GLY A 1 185 ? -3.090 -0.583 -1.700 1.00 89.19 185 GLY A CA 1
ATOM 1515 C C . GLY A 1 185 ? -3.488 0.773 -2.271 1.00 89.19 185 GLY A C 1
ATOM 1516 O O . GLY A 1 185 ? -2.950 1.798 -1.880 1.00 89.19 185 GLY A O 1
ATOM 1517 N N . ILE A 1 186 ? -4.448 0.797 -3.193 1.00 87.81 186 ILE A N 1
ATOM 1518 C CA . ILE A 1 186 ? -4.906 2.046 -3.818 1.00 87.81 186 ILE A CA 1
ATOM 1519 C C . ILE A 1 186 ? -5.472 3.042 -2.790 1.00 87.81 186 ILE A C 1
ATOM 1521 O O . ILE A 1 186 ? -6.018 2.642 -1.763 1.00 87.81 186 ILE A O 1
ATOM 1525 N N . ALA A 1 187 ? -5.342 4.342 -3.066 1.00 86.44 187 ALA A N 1
ATOM 1526 C CA . ALA A 1 187 ? -5.807 5.388 -2.154 1.00 86.44 187 ALA A CA 1
ATOM 1527 C C . ALA A 1 187 ? -7.323 5.614 -2.228 1.00 86.44 187 ALA A C 1
ATOM 1529 O O . ALA A 1 187 ? -7.973 5.733 -1.193 1.00 86.44 187 ALA A O 1
ATOM 1530 N N . ASP A 1 188 ? -7.894 5.645 -3.432 1.00 84.62 188 ASP A N 1
ATOM 1531 C CA . ASP A 1 188 ? -9.335 5.822 -3.596 1.00 84.62 188 ASP A CA 1
ATOM 1532 C C . ASP A 1 188 ? -10.049 4.461 -3.632 1.00 84.62 188 ASP A C 1
ATOM 1534 O O . ASP A 1 188 ? -9.862 3.697 -4.580 1.00 84.62 188 ASP A O 1
ATOM 1538 N N . PRO A 1 189 ? -10.875 4.127 -2.626 1.00 76.94 189 PRO A N 1
ATOM 1539 C CA . PRO A 1 189 ? -11.580 2.850 -2.578 1.00 76.94 189 PRO A CA 1
ATOM 1540 C C . PRO A 1 189 ? -12.631 2.673 -3.691 1.00 76.94 189 PRO A C 1
ATOM 1542 O O . PRO A 1 189 ? -13.113 1.555 -3.859 1.00 76.94 189 PRO A O 1
ATOM 1545 N N . GLU A 1 190 ? -12.981 3.723 -4.443 1.00 78.25 190 GLU A N 1
ATOM 1546 C CA . GLU A 1 190 ? -14.016 3.699 -5.494 1.00 78.25 190 GLU A CA 1
ATOM 1547 C C . GLU A 1 190 ? -13.465 3.501 -6.920 1.00 78.25 190 GLU A C 1
ATOM 1549 O O . GLU A 1 190 ? -14.230 3.442 -7.876 1.00 78.25 190 GLU A O 1
ATOM 1554 N N . ILE A 1 191 ? -12.148 3.342 -7.098 1.00 70.44 191 ILE A N 1
ATOM 1555 C CA . ILE A 1 191 ? -11.518 3.148 -8.423 1.00 70.44 191 ILE A CA 1
ATOM 1556 C C . ILE A 1 191 ? -11.840 1.777 -9.079 1.00 70.44 191 ILE A C 1
ATOM 1558 O O . ILE A 1 191 ? -11.467 1.551 -10.234 1.00 70.44 191 ILE A O 1
ATOM 1562 N N . TYR A 1 192 ? -12.541 0.870 -8.388 1.00 55.47 192 TYR A N 1
ATOM 1563 C CA . TYR A 1 192 ? -12.902 -0.468 -8.883 1.00 55.47 192 TYR A CA 1
ATOM 1564 C C . TYR A 1 192 ? -14.395 -0.652 -9.123 1.00 55.47 192 TYR A C 1
ATOM 1566 O O . TYR A 1 192 ? -15.173 -0.345 -8.195 1.00 55.47 192 TYR A O 1
#